Protein AF-A0A6B0SLI7-F1 (afdb_monomer)

Organism: NCBI:txid2692200

Foldseek 3Di:
DDDDDDDDDDDPDDDDDVLVVLCVVCVVVVHHSVVSVVVVVVCVVCVVVVHHDPDQDPVNVVVVVVVVVVVVVVVVVVVVVVVVVVVVVVVVVVVVVVVVVVVVVVVVVVVVCVVAPPPRDDVVVVVVVVVVVVVVVVVVVVVVVVVVVVVVVVVVVVVVVVVVVVVVVVVVVVVVVVVVVVVVVVVVVVVVVVVVVVVVVLVVFVVQLVQQLVQCVVVVHQWDADPVPRDIDGSNPDPGQADPPPRHGHRHDDDPPPDD

pLDDT: mean 86.38, std 15.36, range [32.75, 98.75]

Mean predicted aligned error: 17.83 Å

Radius of gyration: 88.74 Å; Cα contacts (8 Å, |Δi|>4): 89; chains: 1; bounding box: 132×105×223 Å

Structure (mmCIF, N/CA/C/O backbone):
data_AF-A0A6B0SLI7-F1
#
_entry.id   AF-A0A6B0SLI7-F1
#
loop_
_atom_site.group_PDB
_atom_site.id
_atom_site.type_symbol
_atom_site.label_atom_id
_atom_site.label_alt_id
_atom_site.label_comp_id
_atom_site.label_asym_id
_atom_site.label_entity_id
_atom_site.label_seq_id
_atom_site.pdbx_PDB_ins_code
_atom_site.Cartn_x
_atom_site.Cartn_y
_atom_site.Cartn_z
_atom_site.occupancy
_atom_site.B_iso_or_equiv
_atom_site.auth_seq_id
_atom_site.auth_comp_id
_atom_site.auth_asym_id
_atom_site.auth_atom_id
_atom_site.pdbx_PDB_model_num
ATOM 1 N N . MET A 1 1 ? 69.694 90.103 -109.654 1.00 33.03 1 MET A N 1
ATOM 2 C CA . MET A 1 1 ? 69.816 90.582 -111.048 1.00 33.03 1 MET A CA 1
ATOM 3 C C . MET A 1 1 ? 69.930 89.329 -111.890 1.00 33.03 1 MET A C 1
ATOM 5 O O . MET A 1 1 ? 70.923 88.642 -111.736 1.00 33.03 1 MET A O 1
ATOM 9 N N . VAL A 1 2 ? 68.951 88.861 -112.646 1.00 44.12 2 VAL A N 1
ATOM 10 C CA . VAL A 1 2 ? 67.820 89.444 -113.387 1.00 44.12 2 VAL A CA 1
ATOM 11 C C . VAL A 1 2 ? 66.759 88.326 -113.347 1.00 44.12 2 VAL A C 1
ATOM 13 O O . VAL A 1 2 ? 67.122 87.178 -113.570 1.00 44.12 2 VAL A O 1
ATOM 16 N N . ASP A 1 3 ? 65.585 88.491 -112.745 1.00 38.16 3 ASP A N 1
ATOM 17 C CA . ASP A 1 3 ? 64.456 89.357 -113.118 1.00 38.16 3 ASP A CA 1
ATOM 18 C C . ASP A 1 3 ? 63.776 88.924 -114.430 1.00 38.16 3 ASP A C 1
ATOM 20 O O . ASP A 1 3 ? 64.433 88.740 -115.451 1.00 38.16 3 ASP A O 1
ATOM 24 N N . GLY A 1 4 ? 62.453 88.772 -114.373 1.00 32.75 4 GLY A N 1
ATOM 25 C CA . GLY A 1 4 ? 61.595 88.318 -115.471 1.00 32.75 4 GLY A CA 1
ATOM 26 C C . GLY A 1 4 ? 61.386 86.794 -115.504 1.00 32.75 4 GLY A C 1
ATOM 27 O O . GLY A 1 4 ? 62.340 86.031 -115.492 1.00 32.75 4 GLY A O 1
ATOM 28 N N . THR A 1 5 ? 60.171 86.251 -115.557 1.00 38.56 5 THR A N 1
ATOM 29 C CA . THR A 1 5 ? 58.918 86.839 -116.033 1.00 38.56 5 THR A CA 1
ATOM 30 C C . THR A 1 5 ? 57.752 85.933 -115.615 1.00 38.56 5 THR A C 1
ATOM 32 O O . THR A 1 5 ? 57.797 84.741 -115.889 1.00 38.56 5 THR A O 1
ATOM 35 N N . SER A 1 6 ? 56.746 86.554 -114.982 1.00 33.25 6 SER A N 1
ATOM 36 C CA . SER A 1 6 ? 55.286 86.404 -115.187 1.00 33.25 6 SER A CA 1
ATOM 37 C C . SER A 1 6 ? 54.686 84.984 -115.128 1.00 33.25 6 SER A C 1
ATOM 39 O O . SER A 1 6 ? 54.970 84.155 -115.980 1.00 33.25 6 SER A O 1
ATOM 41 N N . ASP A 1 7 ? 53.888 84.621 -114.120 1.00 39.12 7 ASP A N 1
ATOM 42 C CA . ASP A 1 7 ? 52.503 85.083 -113.880 1.00 39.12 7 ASP A CA 1
ATOM 43 C C . ASP A 1 7 ? 51.532 84.575 -114.964 1.00 39.12 7 ASP A C 1
ATOM 45 O O . ASP A 1 7 ? 51.559 85.090 -116.085 1.00 39.12 7 ASP A O 1
ATOM 49 N N . ALA A 1 8 ? 50.768 83.521 -114.619 1.00 37.72 8 ALA A N 1
ATOM 50 C CA . ALA A 1 8 ? 49.454 83.123 -115.156 1.00 37.72 8 ALA A CA 1
ATOM 51 C C . ALA A 1 8 ? 49.125 81.649 -114.815 1.00 37.72 8 ALA A C 1
ATOM 53 O O . ALA A 1 8 ? 49.321 80.797 -115.671 1.00 37.72 8 ALA A O 1
ATOM 54 N N . VAL A 1 9 ? 48.599 81.347 -113.615 1.00 41.38 9 VAL A N 1
ATOM 55 C CA . VAL A 1 9 ? 47.525 80.336 -113.429 1.00 41.38 9 VAL A CA 1
ATOM 56 C C . VAL A 1 9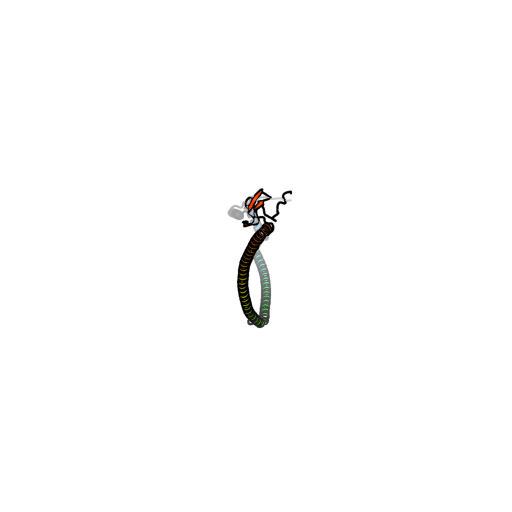 ? 46.741 80.653 -112.136 1.00 41.38 9 VAL A C 1
ATOM 58 O O . VAL A 1 9 ? 46.795 79.917 -111.154 1.00 41.38 9 VAL A O 1
ATOM 61 N N . GLU A 1 10 ? 46.019 81.775 -112.097 1.00 47.47 10 GLU A N 1
ATOM 62 C CA . GLU A 1 10 ? 44.846 81.865 -111.211 1.00 47.47 10 GLU A CA 1
ATOM 63 C C . GLU A 1 10 ? 43.753 80.936 -111.771 1.00 47.47 10 GLU A C 1
ATOM 65 O O . GLU A 1 10 ? 43.513 80.925 -112.977 1.00 47.47 10 GLU A O 1
ATOM 70 N N . ASN A 1 11 ? 43.101 80.162 -110.897 1.00 44.75 11 ASN A N 1
ATOM 71 C CA . ASN A 1 11 ? 41.950 79.297 -111.187 1.00 44.75 11 ASN A CA 1
ATOM 72 C C . ASN A 1 11 ? 42.139 78.283 -112.330 1.00 44.75 11 ASN A C 1
ATOM 74 O O . ASN A 1 11 ? 41.550 78.407 -113.403 1.00 44.75 11 ASN A O 1
ATOM 78 N N . THR A 1 12 ? 42.847 77.180 -112.056 1.00 54.75 12 THR A N 1
ATOM 79 C CA . THR A 1 12 ? 42.533 75.930 -112.773 1.00 54.75 12 THR A CA 1
ATOM 80 C C . THR A 1 12 ? 41.269 75.352 -112.148 1.00 54.75 12 THR A C 1
ATOM 82 O O . THR A 1 12 ? 41.331 74.474 -111.292 1.00 54.75 12 THR A O 1
ATOM 85 N N . THR A 1 13 ? 40.109 75.894 -112.513 1.00 57.78 13 THR A N 1
ATOM 86 C CA . THR A 1 13 ? 38.842 75.254 -112.170 1.00 57.78 13 THR A CA 1
ATOM 87 C C . THR A 1 13 ? 38.814 73.923 -112.907 1.00 57.78 13 THR A C 1
ATOM 89 O O . THR A 1 13 ? 38.837 73.879 -114.138 1.00 57.78 13 THR A O 1
ATOM 92 N N . LEU A 1 14 ? 38.839 72.825 -112.153 1.00 64.12 14 LEU A N 1
ATOM 93 C CA . LEU A 1 14 ? 38.533 71.518 -112.709 1.00 64.12 14 LEU A CA 1
ATOM 94 C C . LEU A 1 14 ? 37.075 71.576 -113.157 1.00 64.12 14 LEU A C 1
ATOM 96 O O . LEU A 1 14 ? 36.170 71.700 -112.340 1.00 64.12 14 LEU A O 1
ATOM 100 N N . GLU A 1 15 ? 36.859 71.541 -114.466 1.00 70.19 15 GLU A N 1
ATOM 101 C CA . GLU A 1 15 ? 35.531 71.499 -115.063 1.00 70.19 15 GLU A CA 1
ATOM 102 C C . GLU A 1 15 ? 35.347 70.187 -115.826 1.00 70.19 15 GLU A C 1
ATOM 104 O O . GLU A 1 15 ? 36.288 69.613 -116.381 1.00 70.19 15 GLU A O 1
ATOM 109 N N . GLY A 1 16 ? 34.107 69.700 -115.854 1.00 74.12 16 GLY A N 1
ATOM 110 C CA . GLY A 1 16 ? 33.742 68.465 -116.539 1.00 74.12 16 GLY A CA 1
ATOM 111 C C . GLY A 1 16 ? 33.673 67.236 -115.621 1.00 74.12 16 GLY A C 1
ATOM 112 O O . GLY A 1 16 ? 33.568 67.368 -114.401 1.00 74.12 16 GLY A O 1
ATOM 113 N N . PRO A 1 17 ? 33.690 66.019 -116.196 1.00 75.44 17 PRO A N 1
ATOM 114 C CA . PRO A 1 17 ? 33.347 64.784 -115.481 1.00 75.44 17 PRO A CA 1
ATOM 115 C C . PRO A 1 17 ? 34.197 64.509 -114.233 1.00 75.44 17 PRO A C 1
ATOM 117 O O . PRO A 1 17 ? 33.694 63.951 -113.264 1.00 75.44 17 PRO A O 1
ATOM 120 N N . ALA A 1 18 ? 35.465 64.929 -114.235 1.00 76.00 18 ALA A N 1
ATOM 121 C CA . ALA A 1 18 ? 36.367 64.746 -113.099 1.00 76.00 18 ALA A CA 1
ATOM 122 C C . ALA A 1 18 ? 35.963 65.590 -111.876 1.00 76.00 18 ALA A C 1
ATOM 124 O O . ALA A 1 18 ? 36.065 65.118 -110.748 1.00 76.00 18 ALA A O 1
ATOM 125 N N . ALA A 1 19 ? 35.461 66.809 -112.092 1.00 81.19 19 ALA A N 1
ATOM 126 C CA . ALA A 1 19 ? 35.002 67.687 -111.018 1.00 81.19 19 ALA A CA 1
ATOM 127 C C . ALA A 1 19 ? 33.690 67.196 -110.398 1.00 81.19 19 ALA A C 1
ATOM 129 O O . ALA A 1 19 ? 33.525 67.236 -109.183 1.00 81.19 19 ALA A O 1
ATOM 130 N N . ALA A 1 20 ? 32.787 66.671 -111.234 1.00 80.06 20 ALA A N 1
ATOM 131 C CA . ALA A 1 20 ? 31.555 66.038 -110.771 1.00 80.06 20 ALA A CA 1
ATOM 132 C C . ALA A 1 20 ? 31.848 64.796 -109.913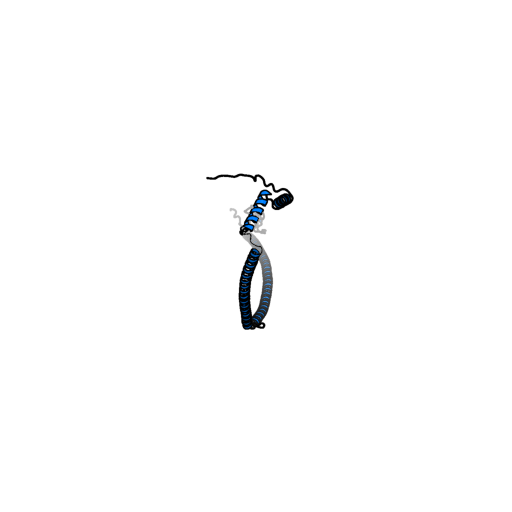 1.00 80.06 20 ALA A C 1
ATOM 134 O O . ALA A 1 20 ? 31.275 64.655 -108.838 1.00 80.06 20 ALA A O 1
ATOM 135 N N . TRP A 1 21 ? 32.790 63.949 -110.346 1.00 85.81 21 TRP A N 1
ATOM 136 C CA . TRP A 1 21 ? 33.216 62.779 -109.574 1.00 85.81 21 TRP A CA 1
ATOM 137 C C . TRP A 1 21 ? 33.869 63.161 -108.238 1.00 85.81 21 TRP A C 1
ATOM 139 O O . TRP A 1 21 ? 33.568 62.554 -107.216 1.00 85.81 21 TRP A O 1
ATOM 149 N N . LEU A 1 22 ? 34.731 64.186 -108.220 1.00 85.12 22 LEU A N 1
ATOM 150 C CA . LEU A 1 22 ? 35.339 64.674 -106.978 1.00 85.12 22 LEU A CA 1
ATOM 151 C C . LEU A 1 22 ? 34.298 65.222 -106.004 1.00 85.12 22 LEU A C 1
ATOM 153 O O . LEU A 1 22 ? 34.383 64.915 -104.823 1.00 85.12 22 LEU A O 1
ATOM 157 N N . ALA A 1 23 ? 33.319 65.994 -106.480 1.00 83.38 23 ALA A N 1
ATOM 158 C CA . ALA A 1 23 ? 32.255 66.523 -105.630 1.00 83.38 23 ALA A CA 1
ATOM 159 C C . ALA A 1 23 ? 31.387 65.403 -105.034 1.00 83.38 23 ALA A C 1
ATOM 161 O O . ALA A 1 23 ? 31.130 65.408 -103.836 1.00 83.38 23 ALA A O 1
ATOM 162 N N . GLU A 1 24 ? 30.999 64.414 -105.844 1.00 84.00 24 GLU A N 1
ATOM 163 C CA . GLU A 1 24 ? 30.228 63.249 -105.387 1.00 84.00 24 GLU A CA 1
ATOM 164 C C . GLU A 1 24 ? 31.002 62.431 -104.346 1.00 84.00 24 GLU A C 1
ATOM 166 O O . GLU A 1 24 ? 30.474 62.077 -103.293 1.00 84.00 24 GLU A O 1
ATOM 171 N N . ARG A 1 25 ? 32.288 62.176 -104.605 1.00 85.75 25 ARG A N 1
ATOM 172 C CA . ARG A 1 25 ? 33.134 61.405 -103.693 1.00 85.75 25 ARG A CA 1
ATOM 173 C C . ARG A 1 25 ? 33.465 62.164 -102.407 1.00 85.75 25 ARG A C 1
ATOM 175 O O . ARG A 1 25 ? 33.685 61.536 -101.374 1.00 85.75 25 ARG A O 1
ATOM 182 N N . ALA A 1 26 ? 33.515 63.492 -102.472 1.00 86.25 26 ALA A N 1
ATOM 183 C CA . ALA A 1 26 ? 33.728 64.359 -101.320 1.00 86.25 26 ALA A CA 1
ATOM 184 C C . ALA A 1 26 ? 32.496 64.369 -100.401 1.00 86.25 26 ALA A C 1
ATOM 186 O O . ALA A 1 26 ? 32.658 64.185 -99.197 1.00 86.25 26 ALA A O 1
ATOM 187 N N . ASP A 1 27 ? 31.287 64.437 -100.972 1.00 86.25 27 ASP A N 1
ATOM 188 C CA . ASP A 1 27 ? 30.024 64.290 -100.232 1.00 86.25 27 ASP A CA 1
ATOM 189 C C . ASP A 1 27 ? 29.917 62.917 -99.539 1.00 86.25 27 ASP A C 1
ATOM 191 O O . ASP A 1 27 ? 29.535 62.846 -98.373 1.00 86.25 27 ASP A O 1
ATOM 195 N N . GLU A 1 28 ? 30.295 61.814 -100.204 1.00 86.38 28 GLU A N 1
ATOM 196 C CA . GLU A 1 28 ? 30.280 60.470 -99.588 1.00 86.38 28 GLU A CA 1
ATOM 197 C C . GLU A 1 28 ? 31.208 60.341 -98.373 1.00 86.38 28 GLU A C 1
ATOM 199 O O . GLU A 1 28 ? 30.923 59.582 -97.444 1.00 86.38 28 GLU A O 1
ATOM 204 N N . LEU A 1 29 ? 32.347 61.030 -98.410 1.00 83.56 29 LEU A N 1
ATOM 205 C CA . LEU A 1 29 ? 33.370 60.983 -97.367 1.00 83.56 29 LEU A CA 1
ATOM 206 C C . LEU A 1 29 ? 33.217 62.116 -96.337 1.00 83.56 29 LEU A C 1
ATOM 208 O O . LEU A 1 29 ? 34.036 62.193 -95.423 1.00 83.56 29 LEU A O 1
ATOM 212 N N . ASP A 1 30 ? 32.185 62.956 -96.475 1.00 83.44 30 ASP A N 1
ATOM 213 C CA . ASP A 1 30 ? 31.885 64.130 -95.640 1.00 83.44 30 ASP A CA 1
ATOM 214 C C . ASP A 1 30 ? 33.063 65.121 -95.528 1.00 83.44 30 ASP A C 1
ATOM 216 O O . ASP A 1 30 ? 33.399 65.634 -94.460 1.00 83.44 30 ASP A O 1
ATOM 220 N N . VAL A 1 31 ? 33.735 65.376 -96.654 1.00 84.12 31 VAL A N 1
ATOM 221 C CA . VAL A 1 31 ? 34.853 66.329 -96.778 1.00 84.12 31 VAL A CA 1
ATOM 222 C C . VAL A 1 31 ? 34.594 67.292 -97.937 1.00 84.12 31 VAL A C 1
ATOM 224 O O . VAL A 1 31 ? 33.805 66.998 -98.827 1.00 84.12 31 VAL A O 1
ATOM 227 N N . SER A 1 32 ? 35.232 68.468 -97.964 1.00 84.75 32 SER A N 1
ATOM 228 C CA . SER A 1 32 ? 35.027 69.412 -99.080 1.00 84.75 32 SER A CA 1
ATOM 229 C C . SER A 1 32 ? 35.713 68.941 -100.371 1.00 84.75 32 SER A C 1
ATOM 231 O O . SER A 1 32 ? 36.734 68.255 -100.322 1.00 84.75 32 SER A O 1
ATOM 233 N N . ALA A 1 33 ? 35.183 69.325 -101.540 1.00 80.88 33 ALA A N 1
ATOM 234 C CA . ALA A 1 33 ? 35.748 68.924 -102.834 1.00 80.88 33 ALA A CA 1
ATOM 235 C C . ALA A 1 33 ? 37.208 69.385 -103.019 1.00 80.88 33 ALA A C 1
ATOM 237 O O . ALA A 1 33 ? 38.018 68.624 -103.546 1.00 80.88 33 ALA A O 1
ATOM 238 N N . ASP A 1 34 ? 37.558 70.580 -102.529 1.00 78.75 34 ASP A N 1
ATOM 239 C CA . ASP A 1 34 ? 38.938 71.081 -102.531 1.00 78.75 34 ASP A CA 1
ATOM 240 C C . ASP A 1 34 ? 39.839 70.286 -101.568 1.00 78.75 34 ASP A C 1
ATOM 242 O O . ASP A 1 34 ? 40.968 69.958 -101.917 1.00 78.75 34 ASP A O 1
ATOM 246 N N . GLU A 1 35 ? 39.341 69.888 -100.390 1.00 80.50 35 GLU A N 1
ATOM 247 C CA . GLU A 1 35 ? 40.102 69.074 -99.426 1.00 80.50 35 GLU A CA 1
ATOM 248 C C . GLU A 1 35 ? 40.327 67.643 -99.932 1.00 80.50 35 GLU A C 1
ATOM 250 O O . GLU A 1 35 ? 41.405 67.063 -99.756 1.00 80.50 35 GLU A O 1
ATOM 255 N N . LEU A 1 36 ? 39.325 67.059 -100.594 1.00 83.31 36 LEU A N 1
ATOM 256 C CA . LEU A 1 36 ? 39.489 65.773 -101.257 1.00 83.31 36 LEU A CA 1
ATOM 257 C C . LEU A 1 36 ? 40.478 65.894 -102.419 1.00 83.31 36 LEU A C 1
ATOM 259 O O . LEU A 1 36 ? 41.338 65.026 -102.564 1.00 83.31 36 LEU A O 1
ATOM 263 N N . LEU A 1 37 ? 40.409 66.974 -103.205 1.00 81.12 37 LEU A N 1
ATOM 264 C CA . LEU A 1 37 ? 41.372 67.244 -104.268 1.00 81.12 37 LEU A CA 1
ATOM 265 C C . LEU A 1 37 ? 42.792 67.370 -103.706 1.00 81.12 37 LEU A C 1
ATOM 267 O O . LEU A 1 37 ? 43.706 66.755 -104.247 1.00 81.12 37 LEU A O 1
ATOM 271 N N . GLU A 1 38 ? 42.990 68.097 -102.608 1.00 82.25 38 GLU A N 1
ATOM 272 C CA . GLU A 1 38 ? 44.287 68.200 -101.938 1.00 82.25 38 GLU A CA 1
ATOM 273 C C . GLU A 1 38 ? 44.780 66.843 -101.434 1.00 82.25 38 GLU A C 1
ATOM 275 O O . GLU A 1 38 ? 45.942 66.520 -101.665 1.00 82.25 38 GLU A O 1
ATOM 280 N N . ARG A 1 39 ? 43.925 66.004 -100.825 1.00 80.31 39 ARG A N 1
ATOM 281 C CA . ARG A 1 39 ? 44.303 64.629 -100.439 1.00 80.31 39 ARG A CA 1
ATOM 282 C C . ARG A 1 39 ? 44.675 63.779 -101.643 1.00 80.31 39 ARG A C 1
ATOM 284 O O . ARG A 1 39 ? 45.640 63.028 -101.564 1.00 80.31 39 ARG A O 1
ATOM 291 N N . VAL A 1 40 ? 43.941 63.889 -102.748 1.00 82.75 40 VAL A N 1
ATOM 292 C CA . VAL A 1 40 ? 44.205 63.130 -103.977 1.00 82.75 40 VAL A CA 1
ATOM 293 C C . VAL A 1 40 ? 45.491 63.611 -104.645 1.00 82.75 40 VAL A C 1
ATOM 295 O O . VAL A 1 40 ? 46.294 62.785 -105.063 1.00 82.75 40 VAL A O 1
ATOM 298 N N . VAL A 1 41 ? 45.740 64.920 -104.706 1.00 78.88 41 VAL A N 1
ATOM 299 C CA . VAL A 1 41 ? 46.983 65.493 -105.243 1.00 78.88 41 VAL A CA 1
ATOM 300 C C . VAL A 1 41 ? 48.162 65.193 -104.321 1.00 78.88 41 VAL A C 1
ATOM 302 O O . VAL A 1 41 ? 49.244 64.885 -104.812 1.00 78.88 41 VAL A O 1
ATOM 305 N N . ALA A 1 42 ? 47.970 65.225 -103.002 1.00 76.38 42 ALA A N 1
ATOM 306 C CA . ALA A 1 42 ? 48.973 64.810 -102.030 1.00 76.38 42 ALA A CA 1
ATOM 307 C C . ALA A 1 42 ? 49.271 63.315 -102.157 1.00 76.38 42 ALA A C 1
ATOM 309 O O . ALA A 1 42 ? 50.437 62.951 -102.177 1.00 76.38 42 ALA A O 1
ATOM 310 N N . ALA A 1 43 ? 48.255 62.465 -102.328 1.00 76.12 43 ALA A N 1
ATOM 311 C CA . ALA A 1 43 ? 48.418 61.037 -102.583 1.00 76.12 43 ALA A CA 1
ATOM 312 C C . ALA A 1 43 ? 49.090 60.768 -103.939 1.00 76.12 43 ALA A C 1
ATOM 314 O O . ALA A 1 43 ? 49.938 59.888 -104.031 1.00 76.12 43 ALA A O 1
ATOM 315 N N . TYR A 1 44 ? 48.770 61.547 -104.976 1.00 72.50 44 TYR A N 1
ATOM 316 C CA . TYR A 1 44 ? 49.404 61.451 -106.291 1.00 72.50 44 TYR A CA 1
ATOM 317 C C . TYR A 1 44 ? 50.872 61.894 -106.238 1.00 72.50 44 TYR A C 1
ATOM 319 O O . TYR A 1 44 ? 51.732 61.174 -106.727 1.00 72.50 44 TYR A O 1
ATOM 327 N N . ARG A 1 45 ? 51.193 63.020 -105.583 1.00 69.81 45 ARG A N 1
ATOM 328 C CA . ARG A 1 45 ? 52.586 63.459 -105.365 1.00 69.81 45 ARG A CA 1
ATOM 329 C C . ARG A 1 45 ? 53.356 62.493 -104.471 1.00 69.81 45 ARG A C 1
ATOM 331 O O . ARG A 1 45 ? 54.490 62.168 -104.784 1.00 69.81 45 ARG A O 1
ATOM 338 N N . ALA A 1 46 ? 52.731 61.981 -103.417 1.00 63.97 46 ALA A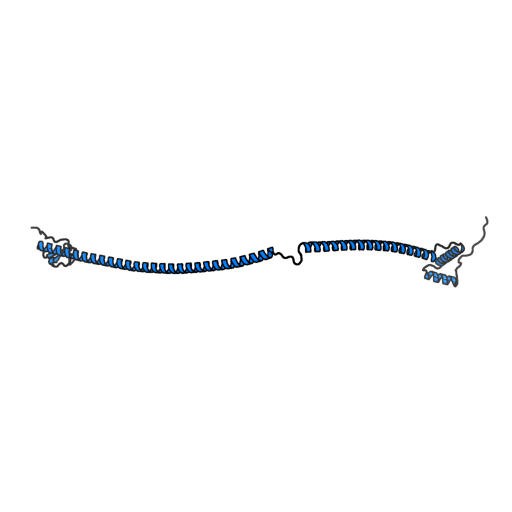 N 1
ATOM 339 C CA . ALA A 1 46 ? 53.276 60.921 -102.577 1.00 63.97 46 ALA A CA 1
ATOM 340 C C . ALA A 1 46 ? 53.568 59.644 -103.386 1.00 63.97 46 ALA A C 1
ATOM 342 O O . ALA A 1 46 ? 54.596 59.005 -103.182 1.00 63.97 46 ALA A O 1
ATOM 343 N N . ALA A 1 47 ? 52.708 59.295 -104.345 1.00 64.31 47 ALA A N 1
ATOM 344 C CA . ALA A 1 47 ? 52.925 58.172 -105.252 1.00 64.31 47 ALA A CA 1
ATOM 345 C C . ALA A 1 47 ? 54.012 58.450 -106.314 1.00 64.31 47 ALA A C 1
ATOM 347 O O . ALA A 1 47 ? 54.738 57.529 -106.682 1.00 64.31 47 ALA A O 1
ATOM 348 N N . GLU A 1 48 ? 54.157 59.692 -106.789 1.00 66.56 48 GLU A N 1
ATOM 349 C CA . GLU A 1 48 ? 55.129 60.088 -107.825 1.00 66.56 48 GLU A CA 1
ATOM 350 C C . GLU A 1 48 ? 56.543 60.341 -107.251 1.00 66.56 48 GLU A C 1
ATOM 352 O O . GLU A 1 48 ? 57.538 60.005 -107.891 1.00 66.56 48 GLU A O 1
ATOM 357 N N . GLU A 1 49 ? 56.647 60.847 -106.016 1.00 56.81 49 GLU A N 1
ATOM 358 C CA . GLU A 1 49 ? 57.904 61.037 -105.268 1.00 56.81 49 GLU A CA 1
ATOM 359 C C . GLU A 1 49 ? 58.304 59.809 -104.419 1.00 56.81 49 GLU A C 1
ATOM 361 O O . GLU A 1 49 ? 59.339 59.824 -103.752 1.00 56.81 49 GLU A O 1
ATOM 366 N N . GLY A 1 50 ? 57.537 58.711 -104.478 1.00 54.34 50 GLY A N 1
ATOM 367 C CA . GLY A 1 50 ? 57.885 57.435 -103.837 1.00 54.34 50 GLY A CA 1
ATOM 368 C C . GLY A 1 50 ? 57.744 57.412 -102.310 1.00 54.34 50 GLY A C 1
ATOM 369 O O . GLY A 1 50 ? 58.411 56.621 -101.647 1.00 54.34 50 GLY A O 1
ATOM 370 N N . GLY A 1 51 ? 56.884 58.257 -101.745 1.00 53.41 51 GLY A N 1
ATOM 371 C CA . GLY A 1 51 ? 56.582 58.311 -100.317 1.00 53.41 51 GLY A CA 1
ATOM 372 C C . GLY A 1 51 ? 55.085 58.213 -100.057 1.00 53.41 51 GLY A C 1
ATOM 373 O O . GLY A 1 51 ? 54.468 59.209 -99.696 1.00 53.41 51 GLY A O 1
ATOM 374 N N . VAL A 1 52 ? 54.495 57.027 -100.236 1.00 51.88 52 VAL A N 1
ATOM 375 C CA . VAL A 1 52 ? 53.126 56.747 -99.771 1.00 51.88 52 VAL A CA 1
ATOM 376 C C . VAL A 1 52 ? 53.080 56.970 -98.245 1.00 51.88 52 VAL A C 1
ATOM 378 O O . VAL A 1 52 ? 53.989 56.499 -97.556 1.00 51.88 52 VAL A O 1
ATOM 381 N N . PRO A 1 53 ? 52.081 57.695 -97.698 1.00 48.47 53 PRO A N 1
ATOM 382 C CA . PRO A 1 53 ? 51.900 57.817 -96.253 1.00 48.47 53 PRO A CA 1
ATOM 383 C C . PRO A 1 53 ? 51.704 56.429 -95.637 1.00 48.47 53 PRO A C 1
ATOM 385 O O . PRO A 1 53 ? 51.154 55.557 -96.302 1.00 48.47 53 PRO A O 1
ATOM 388 N N . ASP A 1 54 ? 52.122 56.256 -94.383 1.00 51.16 54 ASP A N 1
ATOM 389 C CA . ASP A 1 54 ? 52.019 55.041 -93.556 1.00 51.16 54 ASP A CA 1
ATOM 390 C C . ASP A 1 54 ? 50.551 54.595 -93.365 1.00 51.16 54 ASP A C 1
ATOM 392 O O . ASP A 1 54 ? 49.925 54.789 -92.324 1.00 51.16 54 ASP A O 1
ATOM 396 N N . VAL A 1 55 ? 49.949 54.090 -94.437 1.00 54.28 55 VAL A N 1
ATOM 397 C CA . VAL A 1 55 ? 48.672 53.393 -94.453 1.00 54.28 55 VAL A CA 1
ATOM 398 C C . VAL A 1 55 ? 49.044 51.933 -94.310 1.00 54.28 55 VAL A C 1
ATOM 400 O O . VAL A 1 55 ? 49.538 51.339 -95.267 1.00 54.28 55 VAL A O 1
ATOM 403 N N . VAL A 1 56 ? 48.836 51.397 -93.105 1.00 58.88 56 VAL A N 1
ATOM 404 C CA . VAL A 1 56 ? 49.006 49.971 -92.807 1.00 58.88 56 VAL A CA 1
ATOM 405 C C . VAL A 1 56 ? 48.355 49.187 -93.936 1.00 58.88 56 VAL A C 1
ATOM 407 O O . VAL A 1 56 ? 47.151 49.311 -94.183 1.00 58.88 56 VAL A O 1
ATOM 410 N N . THR A 1 57 ? 49.168 48.443 -94.671 1.00 65.00 57 THR A N 1
ATOM 411 C CA . THR A 1 57 ? 48.668 47.605 -95.751 1.00 65.00 57 THR A CA 1
ATOM 412 C C . THR A 1 57 ? 47.791 46.505 -95.154 1.00 65.00 57 THR A C 1
ATOM 414 O O . THR A 1 57 ? 47.998 46.080 -94.019 1.00 65.00 57 THR A O 1
ATOM 417 N N . GLU A 1 58 ? 46.795 46.026 -95.902 1.00 65.56 58 GLU A N 1
ATOM 418 C CA . GLU A 1 58 ? 45.945 44.902 -95.469 1.00 65.56 58 GLU A CA 1
ATOM 419 C C . GLU A 1 58 ? 46.798 43.700 -95.022 1.00 65.56 58 GLU A C 1
ATOM 421 O O . GLU A 1 58 ? 46.532 43.111 -93.981 1.00 65.56 58 GLU A O 1
ATOM 426 N N . ALA A 1 59 ? 47.919 43.465 -95.712 1.00 71.69 59 ALA A N 1
ATOM 427 C CA . ALA A 1 59 ? 48.914 42.457 -95.357 1.00 71.69 59 ALA A CA 1
ATOM 428 C C . ALA A 1 59 ? 49.595 42.693 -93.989 1.00 71.69 59 ALA A C 1
ATOM 430 O O . ALA A 1 59 ? 49.795 41.747 -93.235 1.00 71.69 59 ALA A O 1
ATOM 431 N N . GLU A 1 60 ? 49.938 43.936 -93.632 1.00 72.38 60 GLU A N 1
ATOM 432 C CA . GLU A 1 60 ? 50.523 44.258 -92.316 1.00 72.38 60 GLU A CA 1
ATOM 433 C C . GLU A 1 60 ? 49.491 44.169 -91.182 1.00 72.38 60 GLU A C 1
ATOM 435 O O . GLU A 1 60 ? 49.838 43.873 -90.036 1.00 72.38 60 GLU A O 1
ATOM 440 N N . PHE A 1 61 ? 48.214 44.432 -91.471 1.00 75.62 61 PHE A N 1
ATOM 441 C CA . PHE A 1 61 ? 47.134 44.239 -90.504 1.00 75.62 61 PHE A CA 1
ATOM 442 C C . PHE A 1 61 ? 46.838 42.750 -90.280 1.00 75.62 61 PHE A C 1
ATOM 444 O O . PHE A 1 61 ? 46.698 42.341 -89.128 1.00 75.62 61 PHE A O 1
ATOM 451 N N . GLU A 1 62 ? 46.815 41.943 -91.344 1.00 79.25 62 GLU A N 1
ATOM 452 C CA . GLU A 1 62 ? 46.715 40.480 -91.270 1.00 79.25 62 GLU A CA 1
ATOM 453 C C . GLU A 1 62 ? 47.878 39.879 -90.471 1.00 79.25 62 GLU A C 1
ATOM 455 O O . GLU A 1 62 ? 47.634 39.133 -89.530 1.00 79.25 62 GLU A O 1
ATOM 460 N N . GLU A 1 63 ? 49.126 40.295 -90.720 1.00 81.81 63 GLU A N 1
ATOM 461 C CA . GLU A 1 63 ? 50.287 39.832 -89.942 1.00 81.81 63 GLU A CA 1
ATOM 462 C C . GLU A 1 63 ? 50.155 40.166 -88.444 1.00 81.81 63 GLU A C 1
ATOM 464 O O . GLU A 1 63 ? 50.503 39.367 -87.570 1.00 81.81 63 GLU A O 1
ATOM 469 N N . ARG A 1 64 ? 49.619 41.350 -88.115 1.00 82.31 64 ARG A N 1
ATOM 470 C CA . ARG A 1 64 ? 49.352 41.733 -86.722 1.00 82.31 64 ARG A CA 1
ATOM 471 C C . ARG A 1 64 ? 48.218 40.923 -86.103 1.00 82.31 64 ARG A C 1
ATOM 473 O O . ARG A 1 64 ? 48.313 40.614 -84.917 1.00 82.31 64 ARG A O 1
ATOM 480 N N . LEU A 1 65 ? 47.166 40.610 -86.859 1.00 85.19 65 LEU A N 1
ATOM 481 C CA . LEU A 1 65 ? 46.073 39.757 -86.396 1.00 85.19 65 LEU A CA 1
ATOM 482 C C . LEU A 1 65 ? 46.545 38.322 -86.174 1.00 85.19 65 LEU A C 1
ATOM 484 O O . LEU A 1 65 ? 46.292 37.799 -85.097 1.00 85.19 65 LEU A O 1
ATOM 488 N N . ASP A 1 66 ? 47.298 37.742 -87.107 1.00 87.00 66 ASP A N 1
ATOM 489 C CA . ASP A 1 66 ? 47.891 36.407 -86.974 1.00 87.00 66 ASP A CA 1
ATOM 490 C C . ASP A 1 66 ? 48.813 36.335 -85.754 1.00 87.00 66 ASP A C 1
ATOM 492 O O . ASP A 1 66 ? 48.805 35.361 -85.001 1.00 87.00 66 ASP A O 1
ATOM 496 N N . LYS A 1 67 ? 49.591 37.397 -85.510 1.00 87.25 67 LYS A N 1
ATOM 497 C CA . LYS A 1 67 ? 50.436 37.496 -84.320 1.00 87.25 67 LYS A CA 1
ATOM 498 C C . LYS A 1 67 ? 49.614 37.550 -83.032 1.00 87.25 67 LYS A C 1
ATOM 500 O O . LYS A 1 67 ? 49.938 36.832 -82.091 1.00 87.25 67 LYS A O 1
ATOM 505 N N . VAL A 1 68 ? 48.576 38.385 -82.976 1.00 87.88 68 VAL A N 1
ATOM 506 C CA . VAL A 1 68 ? 47.691 38.480 -81.801 1.00 87.88 68 VAL A CA 1
ATOM 507 C C . VAL A 1 68 ? 46.935 37.170 -81.589 1.00 87.88 68 VAL A C 1
ATOM 509 O O . VAL A 1 68 ? 46.806 36.720 -80.457 1.00 87.88 68 VAL A O 1
ATOM 512 N N . GLU A 1 69 ? 46.471 36.525 -82.655 1.00 88.56 69 GLU A N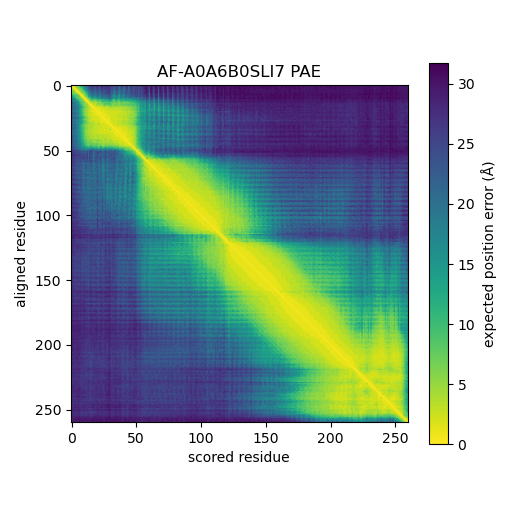 1
ATOM 513 C CA . GLU A 1 69 ? 45.825 35.218 -82.591 1.00 88.56 69 GLU A CA 1
ATOM 514 C C . GLU A 1 69 ? 46.788 34.158 -82.051 1.00 88.56 69 GLU A C 1
ATOM 516 O O . GLU A 1 69 ? 46.419 33.420 -81.141 1.00 88.56 69 GLU A O 1
ATOM 521 N N . ALA A 1 70 ? 48.030 34.118 -82.535 1.00 88.69 70 ALA A N 1
ATOM 522 C CA . ALA A 1 70 ? 49.048 33.204 -82.028 1.00 88.69 70 ALA A CA 1
ATOM 523 C C . ALA A 1 70 ? 49.392 33.471 -80.552 1.00 88.69 70 ALA A C 1
ATOM 525 O O . ALA A 1 70 ? 49.553 32.524 -79.784 1.00 88.69 70 ALA A O 1
ATOM 526 N N . GLU A 1 71 ? 49.474 34.740 -80.138 1.00 90.12 71 GLU A N 1
ATOM 527 C CA . GLU A 1 71 ? 49.687 35.128 -78.737 1.00 90.12 71 GLU A CA 1
ATOM 528 C C . GLU A 1 71 ? 48.514 34.684 -77.849 1.00 90.12 71 GLU A C 1
ATOM 530 O O . GLU A 1 71 ? 48.735 34.049 -76.820 1.00 90.12 71 GLU A O 1
ATOM 535 N N . VAL A 1 72 ? 47.271 34.923 -78.277 1.00 90.62 72 VAL A N 1
ATOM 536 C CA . VAL A 1 72 ? 46.060 34.504 -77.550 1.00 90.62 72 VAL A CA 1
ATOM 537 C C . VAL A 1 72 ? 45.935 32.982 -77.499 1.00 90.62 72 VAL A C 1
ATOM 539 O O . VAL A 1 72 ? 45.575 32.432 -76.462 1.00 90.62 72 VAL A O 1
ATOM 542 N N . GLN A 1 73 ? 46.235 32.277 -78.591 1.00 92.00 73 GLN A N 1
ATOM 543 C CA . GLN A 1 73 ? 46.231 30.814 -78.615 1.00 92.00 73 GLN A CA 1
ATOM 544 C C . GLN A 1 73 ? 47.295 30.239 -77.676 1.00 92.00 73 GLN A C 1
ATOM 546 O O . GLN A 1 73 ? 47.024 29.253 -76.993 1.00 92.00 73 GLN A O 1
ATOM 551 N N . ALA A 1 74 ? 48.478 30.854 -77.613 1.00 91.06 74 ALA A N 1
ATOM 552 C CA . ALA A 1 74 ? 49.530 30.446 -76.690 1.00 91.06 74 ALA A CA 1
ATOM 553 C C . ALA A 1 74 ? 49.125 30.684 -75.227 1.00 91.06 74 ALA A C 1
ATOM 555 O O . ALA A 1 74 ? 49.272 29.778 -74.413 1.00 91.06 74 ALA A O 1
ATOM 556 N N . GLU A 1 75 ? 48.564 31.853 -74.904 1.00 92.56 75 GLU A N 1
ATOM 557 C CA . GLU A 1 75 ? 48.084 32.175 -73.553 1.00 92.56 75 GLU A CA 1
ATOM 558 C C . GLU A 1 75 ? 46.926 31.259 -73.128 1.00 92.56 75 GLU A C 1
ATOM 560 O O . GLU A 1 75 ? 46.894 30.770 -72.002 1.00 92.56 75 GLU A O 1
ATOM 565 N N . LEU A 1 76 ? 46.001 30.954 -74.043 1.00 93.44 76 LEU A N 1
ATOM 566 C CA . LEU A 1 76 ? 44.904 30.026 -73.778 1.00 93.44 76 LEU A CA 1
ATOM 567 C C . LEU A 1 76 ? 45.403 28.591 -73.577 1.00 93.44 76 LEU A C 1
ATOM 569 O O . LEU A 1 76 ? 44.872 27.883 -72.723 1.00 93.44 76 LEU A O 1
ATOM 573 N N . ALA A 1 77 ? 46.394 28.151 -74.355 1.00 92.44 77 ALA A N 1
ATOM 574 C CA . ALA A 1 77 ? 46.994 26.831 -74.197 1.00 92.44 77 ALA A CA 1
ATOM 575 C C . ALA A 1 77 ? 47.715 26.700 -72.847 1.00 92.44 77 ALA A C 1
ATOM 577 O O . ALA A 1 77 ? 47.560 25.676 -72.187 1.00 92.44 77 ALA A O 1
ATOM 578 N N . ASP A 1 78 ? 48.437 27.740 -72.426 1.00 93.06 78 ASP A N 1
ATOM 579 C CA . ASP A 1 78 ? 49.108 27.809 -71.124 1.00 93.06 78 ASP A CA 1
ATOM 580 C C . ASP A 1 78 ? 48.087 27.779 -69.977 1.00 93.06 78 ASP A C 1
ATOM 582 O O . ASP A 1 78 ? 48.115 26.876 -69.145 1.00 93.06 78 ASP A O 1
ATOM 586 N N . ALA A 1 79 ? 47.080 28.660 -70.019 1.00 92.44 79 ALA A N 1
ATOM 587 C CA . ALA A 1 79 ? 46.017 28.705 -69.016 1.00 92.44 79 ALA A CA 1
ATOM 588 C C . ALA A 1 79 ? 45.223 27.390 -68.936 1.00 92.44 79 ALA A C 1
ATOM 590 O O . ALA A 1 79 ? 44.861 26.942 -67.850 1.00 92.44 79 ALA A O 1
ATOM 591 N N . THR A 1 80 ? 44.944 26.755 -70.079 1.00 94.88 80 THR A N 1
ATOM 592 C CA . THR A 1 80 ? 44.259 25.453 -70.107 1.00 94.88 80 THR A CA 1
ATOM 593 C C . THR A 1 80 ? 45.150 24.361 -69.522 1.00 94.88 80 THR A C 1
ATOM 595 O O . THR A 1 80 ? 44.659 23.558 -68.734 1.00 94.88 80 THR A O 1
ATOM 598 N N . GLY A 1 81 ? 46.447 24.353 -69.843 1.00 93.50 81 GLY A N 1
ATOM 599 C CA . GLY A 1 81 ? 47.410 23.409 -69.273 1.00 93.50 81 GLY A CA 1
ATOM 600 C C . GLY A 1 81 ? 47.561 23.553 -67.756 1.00 93.50 81 GLY A C 1
ATOM 601 O O . GLY A 1 81 ? 47.620 22.544 -67.046 1.00 93.50 81 GLY A O 1
ATOM 602 N N . ASP A 1 82 ? 47.547 24.785 -67.246 1.00 94.19 82 ASP A N 1
ATOM 603 C CA . ASP A 1 82 ? 47.557 25.074 -65.810 1.00 94.19 82 ASP A CA 1
ATOM 604 C C . ASP A 1 82 ? 46.280 24.564 -65.131 1.00 94.19 82 ASP A C 1
ATOM 606 O O . ASP A 1 82 ? 46.360 23.817 -64.156 1.00 94.19 82 ASP A O 1
ATOM 610 N N . PHE A 1 83 ? 45.097 24.875 -65.676 1.00 95.00 83 PHE A N 1
ATOM 611 C CA . PHE A 1 83 ? 43.831 24.370 -65.133 1.00 95.00 83 PHE A CA 1
ATOM 612 C C . PHE A 1 83 ? 43.731 22.844 -65.180 1.00 95.00 83 PHE A C 1
ATOM 614 O O . PHE A 1 83 ? 43.232 22.232 -64.237 1.00 95.00 83 PHE A O 1
ATOM 621 N N . GLU A 1 84 ? 44.185 22.211 -66.261 1.00 95.56 84 GLU A N 1
ATOM 622 C CA . GLU A 1 84 ? 44.231 20.751 -66.365 1.00 95.56 84 GLU A CA 1
ATOM 623 C C . GLU A 1 84 ? 45.148 20.148 -65.296 1.00 95.56 84 GLU A C 1
ATOM 625 O O . GLU A 1 84 ? 44.801 19.126 -64.700 1.00 95.56 84 GLU A O 1
ATOM 630 N N . SER A 1 85 ? 46.272 20.806 -65.006 1.00 95.25 85 SER A N 1
ATOM 631 C CA . SER A 1 85 ? 47.199 20.394 -63.949 1.00 95.25 85 SER A CA 1
ATOM 632 C C . SER A 1 85 ? 46.579 20.558 -62.558 1.00 95.25 85 SER A C 1
ATOM 634 O O . SER A 1 85 ? 46.603 19.616 -61.769 1.00 95.25 85 SER A O 1
ATOM 636 N N . GLU A 1 86 ? 45.937 21.695 -62.272 1.00 96.12 86 GLU A N 1
ATOM 637 C CA . GLU A 1 86 ? 45.223 21.921 -61.007 1.00 96.12 86 GLU A CA 1
ATOM 638 C C . GLU A 1 86 ? 44.077 20.920 -60.799 1.00 96.12 86 GLU A C 1
ATOM 640 O O . GLU A 1 86 ? 43.868 20.420 -59.691 1.00 96.12 86 GLU A O 1
ATOM 645 N N . LEU A 1 87 ? 43.331 20.601 -61.862 1.00 97.12 87 LEU A N 1
ATOM 646 C CA . LEU A 1 87 ? 42.270 19.597 -61.821 1.00 97.12 87 LEU A CA 1
ATOM 647 C C . LEU A 1 87 ? 42.828 18.196 -61.571 1.00 97.12 87 LEU A C 1
ATOM 649 O O . LEU A 1 87 ? 42.235 17.448 -60.794 1.00 97.12 87 LEU A O 1
ATOM 653 N N . ALA A 1 88 ? 43.951 17.843 -62.199 1.00 95.62 88 ALA A N 1
ATOM 654 C CA . ALA A 1 88 ? 44.613 16.564 -61.972 1.00 95.62 88 ALA A CA 1
ATOM 655 C C . ALA A 1 88 ? 45.113 16.437 -60.523 1.00 95.62 88 ALA A C 1
ATOM 657 O O . ALA A 1 88 ? 44.908 15.398 -59.890 1.00 95.62 88 ALA A O 1
ATOM 658 N N . ASP A 1 89 ? 45.698 17.501 -59.971 1.00 96.56 89 ASP A N 1
ATOM 659 C CA . ASP A 1 89 ? 46.147 17.543 -58.578 1.00 96.56 89 ASP A CA 1
ATOM 660 C C . ASP A 1 89 ? 44.967 17.434 -57.599 1.00 96.56 89 ASP A C 1
ATOM 662 O O . ASP A 1 89 ? 45.026 16.671 -56.630 1.00 96.56 89 ASP A O 1
ATOM 666 N N . LEU A 1 90 ? 43.864 18.143 -57.866 1.00 97.00 90 LEU A N 1
ATOM 667 C CA . LEU A 1 90 ? 42.653 18.083 -57.045 1.00 97.00 90 LEU A CA 1
ATOM 668 C C . LEU A 1 90 ? 41.987 16.702 -57.094 1.00 97.00 90 LEU A C 1
ATOM 670 O O . LEU A 1 90 ? 41.541 16.203 -56.059 1.00 97.00 90 LEU A O 1
ATOM 674 N N . ASP A 1 91 ? 41.907 16.082 -58.272 1.00 97.00 91 ASP A N 1
ATOM 675 C CA . ASP A 1 91 ? 41.362 14.730 -58.431 1.00 97.00 91 ASP A CA 1
ATOM 676 C C . ASP A 1 91 ? 42.217 13.694 -57.686 1.00 97.00 91 ASP A C 1
ATOM 678 O O . ASP A 1 91 ? 41.680 12.813 -57.004 1.00 97.00 91 ASP A O 1
ATOM 682 N N . SER A 1 92 ? 43.544 13.852 -57.729 1.00 97.12 92 SER A N 1
ATOM 683 C CA . SER A 1 92 ? 44.479 13.026 -56.964 1.00 97.12 92 SER A CA 1
ATOM 684 C C . SER A 1 92 ? 44.282 13.190 -55.451 1.00 97.12 92 SER A C 1
ATOM 686 O O . SER A 1 92 ? 44.136 12.189 -54.746 1.00 97.12 92 SER A O 1
ATOM 688 N N . ASP A 1 93 ? 44.218 14.425 -54.942 1.00 97.38 93 ASP A N 1
ATOM 689 C CA . ASP A 1 93 ? 43.987 14.712 -53.516 1.00 97.38 93 ASP A CA 1
ATOM 690 C C . ASP A 1 93 ? 42.617 14.200 -53.041 1.00 97.38 93 ASP A C 1
ATOM 692 O O . ASP A 1 93 ? 42.495 13.598 -51.969 1.00 97.38 93 ASP A O 1
ATOM 696 N N . LEU A 1 94 ? 41.568 14.369 -53.852 1.00 97.00 94 LEU A N 1
ATOM 697 C CA . LEU A 1 94 ? 40.243 13.841 -53.539 1.00 97.00 94 LEU A CA 1
ATOM 698 C C . LEU A 1 94 ? 40.250 12.309 -53.502 1.00 97.00 94 LEU A C 1
ATOM 700 O O . LEU A 1 94 ? 39.684 11.718 -52.579 1.00 97.00 94 LEU A O 1
ATOM 704 N N . SER A 1 95 ? 40.896 11.665 -54.472 1.00 96.94 95 SER A N 1
ATOM 705 C CA . SER A 1 95 ? 41.031 10.208 -54.524 1.00 96.94 95 SER A CA 1
ATOM 706 C C . SER A 1 95 ? 41.783 9.665 -53.307 1.00 96.94 95 SER A C 1
ATOM 708 O O . SER A 1 95 ? 41.351 8.672 -52.715 1.00 96.94 95 SER A O 1
ATOM 710 N N . GLU A 1 96 ? 42.851 10.340 -52.874 1.00 97.81 96 GLU A N 1
ATOM 711 C CA . GLU A 1 96 ? 43.597 9.998 -51.659 1.00 97.81 96 GLU A CA 1
ATOM 712 C C . GLU A 1 96 ? 42.736 10.156 -50.396 1.00 97.81 96 GLU A C 1
ATOM 714 O O . GLU A 1 96 ? 42.658 9.240 -49.574 1.00 97.81 96 GLU A O 1
ATOM 719 N N . LYS A 1 97 ? 42.003 11.265 -50.257 1.00 97.94 97 LYS A N 1
ATOM 720 C CA . LYS A 1 97 ? 41.101 11.491 -49.113 1.00 97.94 97 LYS A CA 1
ATOM 721 C C . LYS A 1 97 ? 39.956 10.487 -49.059 1.00 97.94 97 LYS A C 1
ATOM 723 O O . LYS A 1 97 ? 39.606 10.004 -47.982 1.00 97.94 97 LYS A O 1
ATOM 728 N N . LEU A 1 98 ? 39.360 10.155 -50.204 1.00 98.00 98 LEU A N 1
ATOM 729 C CA . LEU A 1 98 ? 38.327 9.121 -50.281 1.00 98.00 98 LEU A CA 1
ATOM 730 C C . LEU A 1 98 ? 38.889 7.753 -49.894 1.00 98.00 98 LEU A C 1
ATOM 732 O O . LEU A 1 98 ? 38.208 6.985 -49.208 1.00 98.00 98 LEU A O 1
ATOM 736 N N . GLN A 1 99 ? 40.129 7.463 -50.292 1.00 97.50 99 GLN A N 1
ATOM 737 C CA . GLN A 1 99 ? 40.826 6.252 -49.890 1.00 97.50 99 GLN A CA 1
ATOM 738 C C . GLN A 1 99 ? 41.046 6.199 -48.373 1.00 97.50 99 GLN A C 1
ATOM 740 O O . GLN A 1 99 ? 40.721 5.181 -47.760 1.00 97.50 99 GLN A O 1
ATOM 745 N N . ASP A 1 100 ? 41.508 7.290 -47.762 1.00 98.00 100 ASP A N 1
ATOM 746 C CA . ASP A 1 100 ? 41.717 7.386 -46.313 1.00 98.00 100 ASP A CA 1
ATOM 747 C C . ASP A 1 100 ? 40.405 7.213 -45.531 1.00 98.00 100 ASP A C 1
ATOM 749 O O . ASP A 1 100 ? 40.315 6.384 -44.622 1.00 98.00 100 ASP A O 1
ATOM 753 N N . VAL A 1 101 ? 39.332 7.904 -45.938 1.00 98.25 101 VAL A N 1
ATOM 754 C CA . VAL A 1 101 ? 38.007 7.754 -45.314 1.00 98.25 101 VAL A CA 1
ATOM 755 C C . VAL A 1 101 ? 37.507 6.318 -45.436 1.00 98.25 101 VAL A C 1
ATOM 757 O O . VAL A 1 101 ? 36.984 5.762 -44.467 1.00 98.25 101 VAL A O 1
ATOM 760 N N . ARG A 1 102 ? 37.675 5.688 -46.603 1.00 97.56 102 ARG A N 1
ATOM 761 C CA . ARG A 1 102 ? 37.288 4.289 -46.810 1.00 97.56 102 ARG A CA 1
ATOM 762 C C . ARG A 1 102 ? 38.047 3.366 -45.864 1.00 97.56 102 ARG A C 1
ATOM 764 O O . ARG A 1 102 ? 37.428 2.528 -45.204 1.00 97.56 102 ARG A O 1
ATOM 771 N N . ASP A 1 103 ? 39.360 3.531 -45.775 1.00 97.88 103 ASP A N 1
ATOM 772 C CA . ASP A 1 103 ? 40.213 2.704 -44.927 1.00 97.88 103 ASP A CA 1
ATOM 773 C C . ASP A 1 103 ? 39.864 2.914 -43.445 1.00 97.88 103 ASP A C 1
ATOM 775 O O . ASP A 1 103 ? 39.747 1.944 -42.688 1.00 97.88 103 ASP A O 1
ATOM 779 N N . ARG A 1 104 ? 39.545 4.152 -43.050 1.00 96.94 104 ARG A N 1
ATOM 780 C CA . ARG A 1 104 ? 39.061 4.501 -41.711 1.00 96.94 104 ARG A CA 1
ATOM 781 C C . ARG A 1 104 ? 37.712 3.872 -41.383 1.00 96.94 104 ARG A C 1
ATOM 783 O O . ARG A 1 104 ? 37.557 3.312 -40.302 1.00 96.94 104 ARG A O 1
ATOM 790 N N . VAL A 1 105 ? 36.737 3.924 -42.287 1.00 97.69 105 VAL A N 1
ATOM 791 C CA . VAL A 1 105 ? 35.419 3.298 -42.083 1.00 97.69 105 VAL A CA 1
ATOM 792 C C . VAL A 1 105 ? 35.558 1.783 -41.956 1.00 97.69 105 VAL A C 1
ATOM 794 O O . VAL A 1 105 ? 34.952 1.183 -41.068 1.00 97.69 105 VAL A O 1
ATOM 797 N N . ILE A 1 106 ? 36.396 1.160 -42.790 1.00 96.94 106 ILE A N 1
ATOM 798 C CA . ILE A 1 106 ? 36.692 -0.274 -42.693 1.00 96.94 106 ILE A CA 1
ATOM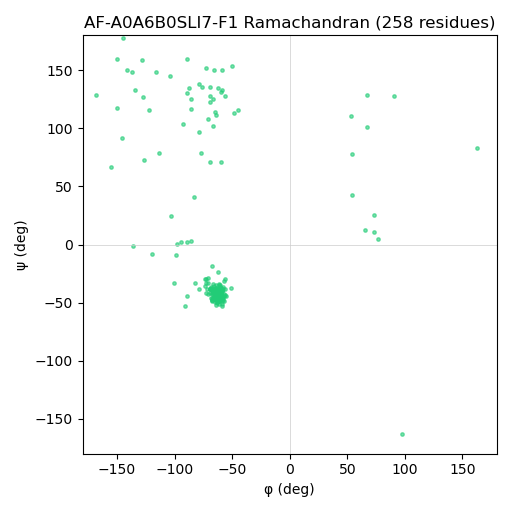 799 C C . ILE A 1 106 ? 37.347 -0.594 -41.347 1.00 96.94 106 ILE A C 1
ATOM 801 O O . ILE A 1 106 ? 36.974 -1.586 -40.716 1.00 96.94 106 ILE A O 1
ATOM 805 N N . GLN A 1 107 ? 38.291 0.232 -40.890 1.00 96.25 107 GLN A N 1
ATOM 806 C CA . GLN A 1 107 ? 38.909 0.086 -39.575 1.00 96.25 107 GLN A CA 1
ATOM 807 C C . GLN A 1 107 ? 37.859 0.155 -38.462 1.00 96.25 107 GLN A C 1
ATOM 809 O O . GLN A 1 107 ? 37.778 -0.776 -37.666 1.00 96.25 107 GLN A O 1
ATOM 814 N N . VAL A 1 108 ? 37.026 1.203 -38.428 1.00 96.00 108 VAL A N 1
ATOM 815 C CA . VAL A 1 108 ? 35.985 1.359 -37.399 1.00 96.00 108 VAL A CA 1
ATOM 816 C C . VAL A 1 108 ? 35.028 0.176 -37.416 1.00 96.00 108 VAL A C 1
ATOM 818 O O . VAL A 1 108 ? 34.763 -0.395 -36.367 1.00 96.00 108 VAL A O 1
ATOM 821 N N . LYS A 1 109 ? 34.555 -0.251 -38.591 1.00 91.31 109 LYS A N 1
ATOM 822 C CA . LYS A 1 109 ? 33.680 -1.422 -38.716 1.00 91.31 109 LYS A CA 1
ATOM 823 C C . LYS A 1 109 ? 34.338 -2.666 -38.126 1.00 91.31 109 LYS A C 1
ATOM 825 O O . LYS A 1 109 ? 33.718 -3.366 -37.339 1.00 91.31 109 LYS A O 1
ATOM 830 N N . ARG A 1 110 ? 35.599 -2.939 -38.475 1.00 90.88 110 ARG A N 1
ATOM 831 C CA . ARG A 1 110 ? 36.340 -4.097 -37.945 1.00 90.88 110 ARG A CA 1
ATOM 832 C C . ARG A 1 110 ? 36.526 -4.018 -36.433 1.00 90.88 110 ARG A C 1
ATOM 834 O O . ARG A 1 110 ? 36.357 -5.028 -35.762 1.00 90.88 110 ARG A O 1
ATOM 841 N N . GLU A 1 111 ? 36.873 -2.849 -35.903 1.00 92.25 111 GLU A N 1
ATOM 842 C CA . GLU A 1 111 ? 37.040 -2.652 -34.461 1.00 92.25 111 GLU A CA 1
ATOM 843 C C . GLU A 1 111 ? 35.716 -2.784 -33.705 1.00 92.25 111 GLU A C 1
ATOM 845 O O . GLU A 1 111 ? 35.688 -3.388 -32.635 1.00 92.25 111 GLU A O 1
ATOM 850 N N . THR A 1 112 ? 34.624 -2.245 -34.247 1.00 88.00 112 THR A N 1
ATOM 851 C CA . THR A 1 112 ? 33.286 -2.345 -33.656 1.00 88.00 112 THR A CA 1
ATOM 852 C C . THR A 1 112 ? 32.781 -3.783 -33.687 1.00 88.00 112 THR A C 1
ATOM 854 O O . THR A 1 112 ? 32.405 -4.292 -32.638 1.00 88.00 112 THR A O 1
ATOM 857 N N . ASP A 1 113 ? 32.866 -4.475 -34.826 1.00 86.75 113 ASP A N 1
ATOM 858 C CA . ASP A 1 113 ? 32.472 -5.887 -34.942 1.00 86.75 113 ASP A CA 1
ATOM 859 C C . ASP A 1 113 ? 33.309 -6.804 -34.040 1.00 86.75 113 ASP A C 1
ATOM 861 O O . ASP A 1 113 ? 32.810 -7.804 -33.533 1.00 86.75 113 ASP A O 1
ATOM 865 N N . ALA A 1 114 ? 34.592 -6.482 -33.839 1.00 86.06 114 ALA A N 1
ATOM 866 C CA . ALA A 1 114 ? 35.450 -7.224 -32.920 1.00 86.06 114 ALA A CA 1
ATOM 867 C C . ALA A 1 114 ? 35.071 -6.987 -31.450 1.00 86.06 114 ALA A C 1
ATOM 869 O O . ALA A 1 114 ? 35.238 -7.883 -30.626 1.00 86.06 114 ALA A O 1
ATOM 870 N N . LYS A 1 115 ? 34.587 -5.786 -31.112 1.00 85.25 115 LYS A N 1
ATOM 871 C CA . LYS A 1 115 ? 34.146 -5.433 -29.754 1.00 85.25 115 LYS A CA 1
ATOM 872 C C . LYS A 1 115 ? 32.761 -5.981 -29.432 1.00 85.25 115 LYS A C 1
ATOM 874 O O . LYS A 1 115 ? 32.533 -6.400 -28.305 1.00 85.25 115 LYS A O 1
ATOM 879 N N . ALA A 1 116 ? 31.859 -5.956 -30.402 1.00 81.94 116 ALA A N 1
ATOM 880 C CA . ALA A 1 116 ? 30.496 -6.433 -30.271 1.00 81.94 116 ALA A CA 1
ATOM 881 C C . ALA A 1 116 ? 30.066 -7.041 -31.611 1.00 81.94 116 ALA A C 1
ATOM 883 O O . ALA A 1 116 ? 29.585 -6.320 -32.491 1.00 81.94 116 ALA A O 1
ATOM 884 N N . PRO A 1 117 ? 30.265 -8.358 -31.793 1.00 83.25 117 PRO A N 1
ATOM 885 C CA . PRO A 1 117 ? 29.645 -9.087 -32.889 1.00 83.25 117 PRO A CA 1
ATOM 886 C C . PRO A 1 117 ? 28.140 -8.804 -32.960 1.00 83.25 117 PRO A C 1
ATOM 888 O O . PRO A 1 117 ? 27.514 -8.512 -31.944 1.00 83.25 117 PRO A O 1
ATOM 891 N N . ALA A 1 118 ? 27.542 -8.935 -34.147 1.00 78.88 118 ALA A N 1
ATOM 892 C CA . ALA A 1 118 ? 26.098 -8.738 -34.318 1.00 78.88 118 ALA A CA 1
ATOM 893 C C . ALA A 1 118 ? 25.258 -9.640 -33.393 1.00 78.88 118 ALA A C 1
ATOM 895 O O . ALA A 1 118 ? 24.184 -9.239 -32.959 1.00 78.88 118 ALA A O 1
ATOM 896 N N . ASP A 1 119 ? 25.797 -10.814 -33.060 1.00 79.69 119 ASP A N 1
ATOM 897 C CA . ASP A 1 119 ? 25.196 -11.805 -32.166 1.00 79.69 119 ASP A CA 1
ATOM 898 C C . ASP A 1 119 ? 25.842 -11.786 -30.763 1.00 79.69 119 ASP A C 1
ATOM 900 O O . ASP A 1 119 ? 25.901 -12.806 -30.078 1.00 79.69 119 ASP A O 1
ATOM 904 N N . HIS A 1 120 ? 26.436 -10.660 -30.352 1.00 83.12 120 HIS A N 1
ATOM 905 C CA . HIS A 1 120 ? 26.967 -10.521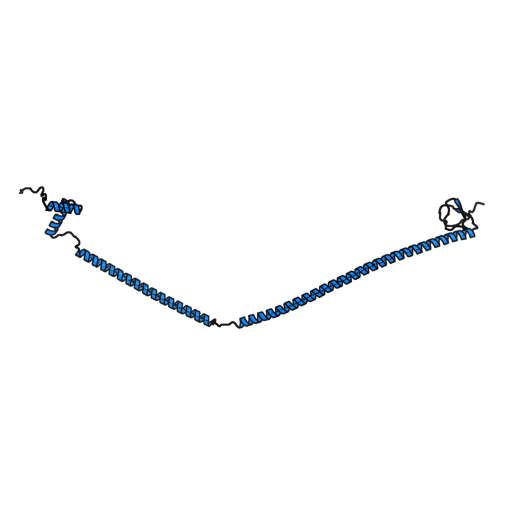 -29.000 1.00 83.12 120 HIS A CA 1
ATOM 906 C C . HIS A 1 120 ? 25.822 -10.419 -27.996 1.00 83.12 120 HIS A C 1
ATOM 908 O O . HIS A 1 120 ? 25.166 -9.384 -27.889 1.00 83.12 120 HIS A O 1
ATOM 914 N N . ASP A 1 121 ? 25.635 -11.488 -27.234 1.00 83.88 121 ASP A N 1
ATOM 915 C CA . ASP A 1 121 ? 24.708 -11.513 -26.115 1.00 83.88 121 ASP A CA 1
ATOM 916 C C . ASP A 1 121 ? 25.379 -11.075 -24.809 1.00 83.88 121 ASP A C 1
ATOM 918 O O . ASP A 1 121 ? 26.598 -11.154 -24.633 1.00 83.88 121 ASP A O 1
ATOM 922 N N . HIS A 1 122 ? 24.544 -10.662 -23.857 1.00 88.50 122 HIS A N 1
ATOM 923 C CA . HIS A 1 122 ? 24.941 -10.342 -22.490 1.00 88.50 122 HIS A CA 1
ATOM 924 C C . HIS A 1 122 ? 24.311 -11.351 -21.520 1.00 88.50 122 HIS A C 1
ATOM 926 O O . HIS A 1 122 ? 23.289 -11.035 -20.901 1.00 88.50 122 HIS A O 1
ATOM 932 N N . PRO A 1 123 ? 24.873 -12.568 -21.393 1.00 90.44 123 PRO A N 1
ATOM 933 C CA . PRO A 1 123 ? 24.310 -13.602 -20.531 1.00 90.44 123 PRO A CA 1
ATOM 934 C C . PRO A 1 123 ? 24.204 -13.134 -19.079 1.00 90.44 123 PRO A C 1
ATOM 936 O O . PRO A 1 123 ? 23.187 -13.373 -18.446 1.00 90.44 123 PRO A O 1
ATOM 939 N N . GLU A 1 124 ? 25.162 -12.348 -18.581 1.00 91.94 124 GLU A N 1
ATOM 940 C CA . GLU A 1 124 ? 25.102 -11.817 -17.217 1.00 91.94 124 GLU A CA 1
ATOM 941 C C . GLU A 1 124 ? 23.919 -10.861 -17.006 1.00 91.94 124 GLU A C 1
ATOM 943 O O . GLU A 1 124 ? 23.334 -10.844 -15.927 1.00 91.94 124 GLU A O 1
ATOM 948 N N . LEU A 1 125 ? 23.546 -10.065 -18.018 1.00 93.44 125 LEU A N 1
ATOM 949 C CA . LEU A 1 125 ? 22.364 -9.196 -17.938 1.00 93.44 125 LEU A CA 1
ATOM 950 C C . LEU A 1 125 ? 21.069 -10.005 -18.043 1.00 93.44 125 LEU A C 1
ATOM 952 O O . LEU A 1 125 ? 20.087 -9.663 -17.387 1.00 93.44 125 LEU A O 1
ATOM 956 N N . ALA A 1 126 ? 21.057 -11.063 -18.855 1.00 93.88 126 ALA A N 1
ATOM 957 C CA . ALA A 1 126 ? 19.917 -11.968 -18.964 1.00 93.88 126 ALA A CA 1
ATOM 958 C C . ALA A 1 126 ? 19.685 -12.740 -17.654 1.00 93.88 126 ALA A C 1
ATOM 960 O O . ALA A 1 126 ? 18.546 -12.839 -17.193 1.00 93.88 126 ALA A O 1
ATOM 961 N N . ASP A 1 127 ? 20.759 -13.209 -17.020 1.00 96.50 127 ASP A N 1
ATOM 962 C CA . ASP A 1 127 ? 20.726 -13.854 -15.709 1.00 96.50 127 ASP A CA 1
ATOM 963 C C . ASP A 1 127 ? 20.245 -12.862 -14.642 1.00 96.50 127 ASP A C 1
ATOM 965 O O . ASP A 1 127 ? 19.286 -13.147 -13.934 1.00 96.50 127 ASP A O 1
ATOM 969 N N . GLN A 1 128 ? 20.797 -11.641 -14.608 1.00 97.38 128 GLN A N 1
ATOM 970 C CA . GLN A 1 128 ? 20.333 -10.584 -13.697 1.00 97.38 128 GLN A CA 1
ATOM 971 C C . GLN A 1 128 ? 18.854 -10.235 -13.892 1.00 97.38 128 GLN A C 1
ATOM 973 O O . GLN A 1 128 ? 18.148 -9.998 -12.915 1.00 97.38 128 GLN A O 1
ATOM 978 N N . ALA A 1 129 ? 18.373 -10.185 -15.137 1.00 97.69 129 ALA A N 1
ATOM 979 C CA . ALA A 1 129 ? 16.964 -9.943 -15.423 1.00 97.69 129 ALA A CA 1
ATOM 980 C C . ALA A 1 129 ? 16.086 -11.104 -14.934 1.00 97.69 129 ALA A C 1
ATOM 982 O O . ALA A 1 129 ? 15.017 -10.868 -14.377 1.00 97.69 129 ALA A O 1
ATOM 983 N N . THR A 1 130 ? 16.548 -12.343 -15.102 1.00 97.94 130 THR A N 1
ATOM 984 C CA . THR A 1 130 ? 15.849 -13.544 -14.625 1.00 97.94 130 THR A CA 1
ATOM 985 C C . THR A 1 130 ? 15.787 -13.576 -13.098 1.00 97.94 130 THR A C 1
ATOM 987 O O . THR A 1 130 ? 14.711 -13.775 -12.537 1.00 97.94 130 THR A O 1
ATOM 990 N N . ASP A 1 131 ? 16.902 -13.296 -12.425 1.00 98.12 131 ASP A N 1
ATOM 991 C CA . ASP A 1 131 ? 16.979 -13.204 -10.965 1.00 98.12 131 ASP A CA 1
ATOM 992 C C . ASP A 1 131 ? 16.092 -12.074 -10.427 1.00 98.12 131 ASP A C 1
ATOM 994 O O . ASP A 1 131 ? 15.386 -12.247 -9.435 1.00 98.12 131 ASP A O 1
ATOM 998 N N . ALA A 1 132 ? 16.082 -10.919 -11.100 1.00 98.12 132 ALA A N 1
ATOM 999 C CA . ALA A 1 132 ? 15.223 -9.799 -10.730 1.00 98.12 132 ALA A CA 1
ATOM 1000 C C . ALA A 1 132 ? 13.735 -10.149 -10.862 1.00 98.12 132 ALA A C 1
ATOM 1002 O O . ALA A 1 132 ? 12.951 -9.777 -9.994 1.00 98.12 132 ALA A O 1
ATOM 1003 N N . LEU A 1 133 ? 13.343 -10.875 -11.915 1.00 98.44 133 LEU A N 1
ATOM 1004 C CA . LEU A 1 133 ? 11.968 -11.352 -12.078 1.00 98.44 133 LEU A CA 1
ATOM 1005 C C . LEU A 1 133 ? 11.589 -12.354 -10.981 1.00 98.44 133 LEU A C 1
ATOM 1007 O O . LEU A 1 133 ? 10.532 -12.208 -10.378 1.00 98.44 133 LEU A O 1
ATOM 1011 N N . ALA A 1 134 ? 12.473 -13.298 -10.652 1.00 98.25 134 ALA A N 1
ATOM 1012 C CA . ALA A 1 134 ? 12.238 -14.241 -9.559 1.00 98.25 134 ALA A CA 1
ATOM 1013 C C . ALA A 1 134 ? 12.086 -13.533 -8.199 1.00 98.25 134 ALA A C 1
ATOM 1015 O O . ALA A 1 134 ? 11.206 -13.881 -7.414 1.00 98.25 134 ALA A O 1
ATOM 1016 N N . ALA A 1 135 ? 12.899 -12.505 -7.938 1.00 98.25 135 ALA A N 1
ATOM 1017 C CA . ALA A 1 135 ? 12.786 -11.692 -6.729 1.00 98.25 135 ALA A CA 1
ATOM 1018 C C . ALA A 1 135 ? 11.481 -10.876 -6.682 1.00 98.25 135 ALA A C 1
ATOM 1020 O O . ALA A 1 135 ? 10.927 -10.662 -5.604 1.00 98.25 135 ALA A O 1
ATOM 1021 N N . VAL A 1 136 ? 10.977 -10.415 -7.834 1.00 98.56 136 VAL A N 1
ATOM 1022 C CA . VAL A 1 136 ? 9.669 -9.746 -7.923 1.00 98.56 136 VAL A CA 1
ATOM 1023 C C . VAL A 1 136 ? 8.541 -10.720 -7.597 1.00 98.56 136 VAL A C 1
ATOM 1025 O O . VAL A 1 136 ? 7.683 -10.364 -6.795 1.00 98.56 136 VAL A O 1
ATOM 1028 N N . ASP A 1 137 ? 8.568 -11.935 -8.147 1.00 98.44 137 ASP A N 1
ATOM 1029 C CA . ASP A 1 137 ? 7.558 -12.964 -7.866 1.00 98.44 137 ASP A CA 1
ATOM 1030 C C . ASP A 1 137 ? 7.542 -13.349 -6.372 1.00 98.44 137 ASP A C 1
ATOM 1032 O O . ASP A 1 137 ? 6.477 -13.496 -5.768 1.00 98.44 137 ASP A O 1
ATOM 1036 N N . GLU A 1 138 ? 8.721 -13.473 -5.749 1.00 98.50 138 GLU A N 1
ATOM 1037 C CA . GLU A 1 138 ? 8.851 -13.721 -4.306 1.00 98.50 138 GLU A CA 1
ATOM 1038 C C . GLU A 1 138 ? 8.259 -12.570 -3.482 1.00 98.50 138 GLU A C 1
ATOM 1040 O O . GLU A 1 138 ? 7.449 -12.800 -2.582 1.00 98.50 138 GLU A O 1
ATOM 1045 N N . LEU A 1 139 ? 8.592 -11.324 -3.830 1.00 98.56 139 LEU A N 1
ATOM 1046 C CA . LEU A 1 139 ? 8.054 -10.147 -3.153 1.00 98.56 139 LEU A CA 1
ATOM 1047 C C . LEU A 1 139 ? 6.532 -10.031 -3.319 1.00 98.56 139 LEU A C 1
ATOM 1049 O O . LEU A 1 139 ? 5.843 -9.632 -2.380 1.00 98.56 139 LEU A O 1
ATOM 1053 N N . GLU A 1 140 ? 5.987 -10.379 -4.485 1.00 98.56 140 GLU A N 1
ATOM 1054 C CA . GLU A 1 140 ? 4.539 -10.391 -4.713 1.00 98.56 140 GLU A CA 1
ATOM 1055 C C . GLU A 1 140 ? 3.841 -11.390 -3.782 1.00 98.56 140 GLU A C 1
ATOM 1057 O O . GLU A 1 140 ? 2.833 -11.050 -3.153 1.00 98.56 140 GLU A O 1
ATOM 1062 N N . ALA A 1 141 ? 4.410 -12.588 -3.622 1.00 98.38 141 ALA A N 1
ATOM 1063 C CA . ALA A 1 141 ? 3.903 -13.587 -2.687 1.00 98.38 141 ALA A CA 1
ATOM 1064 C C . ALA A 1 141 ? 3.974 -13.097 -1.228 1.00 98.38 141 ALA A C 1
ATOM 1066 O O . ALA A 1 141 ? 2.999 -13.231 -0.485 1.00 98.38 141 ALA A O 1
ATOM 1067 N N . GLU A 1 142 ? 5.081 -12.467 -0.822 1.00 98.62 142 GLU A N 1
ATOM 1068 C CA . GLU A 1 142 ? 5.210 -11.877 0.516 1.00 98.62 142 GLU A CA 1
ATOM 1069 C C . GLU A 1 142 ? 4.176 -10.772 0.770 1.00 98.62 142 GLU A C 1
ATOM 1071 O O . GLU A 1 142 ? 3.577 -10.712 1.846 1.00 98.62 142 GLU A O 1
ATOM 1076 N N . VAL A 1 143 ? 3.928 -9.905 -0.215 1.00 98.75 143 VAL A N 1
ATOM 1077 C CA . VAL A 1 143 ? 2.927 -8.834 -0.106 1.00 98.75 143 VAL A CA 1
ATOM 1078 C C . VAL A 1 143 ? 1.527 -9.411 0.098 1.00 98.75 143 VAL A C 1
ATOM 1080 O O . VAL A 1 143 ? 0.780 -8.893 0.933 1.00 98.75 143 VAL A O 1
ATOM 1083 N N . VAL A 1 144 ? 1.176 -10.490 -0.607 1.00 98.62 144 VAL A N 1
ATOM 1084 C CA . VAL A 1 144 ? -0.104 -11.191 -0.417 1.00 98.62 144 VAL A CA 1
ATOM 1085 C C . VAL A 1 144 ? -0.210 -11.763 1.000 1.00 98.62 144 VAL A C 1
ATOM 1087 O O . VAL A 1 144 ? -1.202 -11.518 1.685 1.00 98.62 144 VAL A O 1
ATOM 1090 N N . GLU A 1 145 ? 0.830 -12.433 1.498 1.00 98.56 145 GLU A N 1
ATOM 1091 C CA . GLU A 1 145 ? 0.850 -12.989 2.861 1.00 98.56 145 GLU A CA 1
ATOM 1092 C C . GLU A 1 145 ? 0.730 -11.910 3.951 1.00 98.56 145 GLU A C 1
ATOM 1094 O O . GLU A 1 145 ? 0.033 -12.081 4.966 1.00 98.56 145 GLU A O 1
ATOM 1099 N N . VAL A 1 146 ? 1.388 -10.765 3.747 1.00 98.62 146 VAL A N 1
ATOM 1100 C CA . VAL A 1 146 ? 1.273 -9.606 4.638 1.00 98.62 146 VAL A CA 1
ATOM 1101 C C . VAL A 1 146 ? -0.143 -9.035 4.590 1.00 98.62 146 VAL A C 1
ATOM 1103 O O . VAL A 1 146 ? -0.718 -8.773 5.649 1.00 98.62 146 VAL A O 1
ATOM 1106 N N . ALA A 1 147 ? -0.735 -8.878 3.404 1.00 98.50 147 ALA A N 1
ATOM 1107 C CA . ALA A 1 147 ? -2.100 -8.379 3.247 1.00 98.50 147 ALA A CA 1
ATOM 1108 C C . ALA A 1 147 ? -3.131 -9.296 3.928 1.00 98.50 147 ALA A C 1
ATOM 1110 O O . ALA A 1 147 ? -4.012 -8.814 4.650 1.00 98.50 147 ALA A O 1
ATOM 1111 N N . ASP A 1 148 ? -2.976 -10.612 3.795 1.00 98.62 148 ASP A N 1
ATOM 1112 C CA . ASP A 1 148 ? -3.813 -11.597 4.481 1.00 98.62 148 ASP A CA 1
ATOM 1113 C C . ASP A 1 148 ? -3.641 -11.520 5.999 1.00 98.62 148 ASP A C 1
ATOM 1115 O O . ASP A 1 148 ? -4.608 -11.609 6.760 1.00 98.62 148 ASP A O 1
ATOM 1119 N N . THR A 1 149 ? -2.411 -11.315 6.469 1.00 98.56 149 THR A N 1
ATOM 1120 C CA . THR A 1 149 ? -2.130 -11.160 7.900 1.00 98.56 149 THR A CA 1
ATOM 1121 C C . THR A 1 149 ? -2.753 -9.891 8.470 1.00 98.56 149 THR A C 1
ATOM 1123 O O . THR A 1 149 ? -3.338 -9.939 9.555 1.00 98.56 149 THR A O 1
ATOM 1126 N N . VAL A 1 150 ? -2.686 -8.777 7.741 1.00 98.62 150 VAL A N 1
ATOM 1127 C CA . VAL A 1 150 ? -3.346 -7.521 8.120 1.00 98.62 150 VAL A CA 1
ATOM 1128 C C . VAL A 1 150 ? -4.862 -7.696 8.153 1.00 98.62 150 VAL A C 1
ATOM 1130 O O . VAL A 1 150 ? -5.493 -7.273 9.121 1.00 98.62 150 VAL A O 1
ATOM 1133 N N . SER A 1 151 ? -5.441 -8.375 7.161 1.00 98.50 151 SER A N 1
ATOM 1134 C CA . SER A 1 151 ? -6.885 -8.636 7.100 1.00 98.50 151 SER A CA 1
ATOM 1135 C C . SER A 1 151 ? -7.351 -9.469 8.298 1.00 98.50 151 SER A C 1
ATOM 1137 O O . SER A 1 151 ? -8.249 -9.056 9.030 1.00 98.50 151 SER A O 1
ATOM 1139 N N . ARG A 1 152 ? -6.649 -10.570 8.598 1.00 98.31 152 ARG A N 1
ATOM 1140 C CA . ARG A 1 152 ? -6.904 -11.410 9.782 1.00 98.31 152 ARG A CA 1
ATOM 1141 C C . ARG A 1 152 ? -6.774 -10.636 11.096 1.00 98.31 152 ARG A C 1
ATOM 1143 O O . ARG A 1 152 ? -7.532 -10.873 12.039 1.00 98.31 152 ARG A O 1
ATOM 1150 N N . LEU A 1 153 ? -5.797 -9.731 11.193 1.00 98.38 153 LEU A N 1
ATOM 1151 C CA . LEU A 1 153 ? -5.625 -8.891 12.377 1.00 98.38 153 LEU A CA 1
ATOM 1152 C C . LEU A 1 153 ? -6.780 -7.896 12.524 1.00 98.38 153 LEU A C 1
ATOM 1154 O O . LEU A 1 153 ? -7.277 -7.741 13.637 1.00 98.38 153 LEU A O 1
ATOM 1158 N N . SER A 1 154 ? -7.215 -7.267 11.429 1.00 98.19 154 SER A N 1
ATOM 1159 C CA . SER A 1 154 ? -8.361 -6.351 11.430 1.00 98.19 154 SER A CA 1
ATOM 1160 C C . SER A 1 154 ? -9.620 -7.062 11.911 1.00 98.19 154 SER A C 1
ATOM 1162 O O . SER A 1 154 ? -10.224 -6.622 12.880 1.00 98.19 154 SER A O 1
ATOM 1164 N N . GLU A 1 155 ? -9.943 -8.225 11.339 1.00 98.12 155 GLU A N 1
ATOM 1165 C CA . GLU A 1 155 ? -11.105 -9.028 11.745 1.00 98.12 155 GLU A CA 1
ATOM 1166 C C . GLU A 1 155 ? -11.062 -9.399 13.233 1.00 98.12 155 GLU A C 1
ATOM 1168 O O . GLU A 1 155 ? -12.064 -9.304 13.942 1.00 98.12 155 GLU A O 1
ATOM 1173 N N . ARG A 1 156 ? -9.887 -9.792 13.742 1.00 97.56 156 ARG A N 1
ATOM 1174 C CA . ARG A 1 156 ? -9.706 -10.098 15.167 1.00 97.56 156 ARG A CA 1
ATOM 1175 C C . ARG A 1 156 ? -9.911 -8.866 16.049 1.00 97.56 156 ARG A C 1
ATOM 1177 O O . ARG A 1 156 ? -10.435 -9.002 17.155 1.00 97.56 156 ARG A O 1
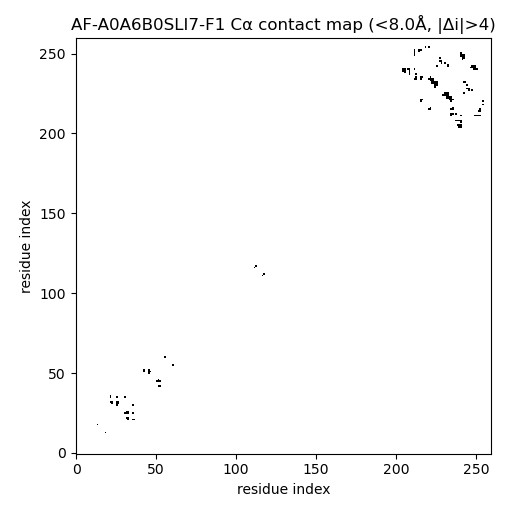ATOM 1184 N N . VAL A 1 157 ? -9.433 -7.703 15.614 1.00 98.06 157 VAL A N 1
ATOM 1185 C CA . VAL A 1 157 ? -9.572 -6.441 16.347 1.00 98.06 157 VAL A CA 1
ATOM 1186 C C . VAL A 1 157 ? -11.034 -6.008 16.376 1.00 98.06 157 VAL A C 1
ATOM 1188 O O . VAL A 1 157 ? -11.543 -5.731 17.461 1.00 98.06 157 VAL A O 1
ATOM 1191 N N . ASP A 1 158 ? -11.716 -6.037 15.234 1.00 97.62 158 ASP A N 1
ATOM 1192 C CA . ASP A 1 158 ? -13.129 -5.674 15.111 1.00 97.62 158 ASP A CA 1
ATOM 1193 C C . ASP A 1 158 ? -14.008 -6.596 15.969 1.00 97.62 158 ASP A C 1
ATOM 1195 O O . ASP A 1 158 ? -14.753 -6.120 16.826 1.00 97.62 158 ASP A O 1
ATOM 1199 N N . ALA A 1 159 ? -13.818 -7.917 15.868 1.00 96.56 159 ALA A N 1
ATOM 1200 C CA . ALA A 1 159 ? -14.514 -8.884 16.719 1.00 96.56 159 ALA A CA 1
ATOM 1201 C C . ALA A 1 159 ? -14.212 -8.680 18.218 1.00 96.56 159 ALA A C 1
ATOM 1203 O O . ALA A 1 159 ? -15.071 -8.887 19.079 1.00 96.56 159 ALA A O 1
ATOM 1204 N N . GLY A 1 160 ? -12.985 -8.267 18.551 1.00 96.69 160 GLY A N 1
ATOM 1205 C CA . GLY A 1 160 ? -12.603 -7.908 19.914 1.00 96.69 160 GLY A CA 1
ATOM 1206 C C . GLY A 1 160 ? -13.379 -6.696 20.431 1.00 96.69 160 GLY A C 1
ATOM 1207 O O . GLY A 1 160 ? -13.900 -6.739 21.545 1.00 96.69 160 GLY A O 1
ATOM 1208 N N . PHE A 1 161 ? -13.492 -5.636 19.628 1.00 97.25 161 PHE A N 1
ATOM 1209 C CA . PHE A 1 161 ? -14.258 -4.442 19.984 1.00 97.25 161 PHE A CA 1
ATOM 1210 C C . PHE A 1 161 ? -15.746 -4.738 20.155 1.00 97.25 161 PHE A C 1
ATOM 1212 O O . PHE A 1 161 ? -16.316 -4.332 21.166 1.00 97.25 161 PHE A O 1
ATOM 1219 N N . GLU A 1 162 ? -16.351 -5.507 19.249 1.00 96.06 162 GLU A N 1
ATOM 1220 C CA . GLU A 1 162 ? -17.749 -5.934 19.374 1.00 96.06 162 GLU A CA 1
ATOM 1221 C C . GLU A 1 162 ? -17.996 -6.685 20.691 1.00 96.06 162 GLU A C 1
ATOM 1223 O O . GLU A 1 162 ? -18.955 -6.396 21.414 1.00 96.06 162 GLU A O 1
ATOM 1228 N N . ASN A 1 163 ? -17.087 -7.596 21.060 1.00 95.88 163 ASN A N 1
ATOM 1229 C CA . ASN A 1 163 ? -17.171 -8.311 22.329 1.00 95.88 163 ASN A CA 1
ATOM 1230 C C . ASN A 1 163 ? -17.044 -7.370 23.537 1.00 95.88 163 ASN A C 1
ATOM 1232 O O . ASN A 1 163 ? -17.823 -7.478 24.486 1.00 95.88 163 ASN A O 1
ATOM 1236 N N . PHE A 1 164 ? -16.098 -6.426 23.515 1.00 96.56 164 PHE A N 1
ATOM 1237 C CA . PHE A 1 164 ? -15.955 -5.454 24.598 1.00 96.56 164 PHE A CA 1
ATOM 1238 C C . PHE A 1 164 ? -17.190 -4.567 24.740 1.00 96.56 164 PHE A C 1
ATOM 1240 O O . PHE A 1 164 ? -17.628 -4.317 25.862 1.00 96.56 164 PHE A O 1
ATOM 1247 N N . GLU A 1 165 ? -17.785 -4.118 23.638 1.00 97.19 165 GLU A N 1
ATOM 1248 C CA . GLU A 1 165 ? -19.020 -3.338 23.675 1.00 97.19 165 GLU A CA 1
ATOM 1249 C C . GLU A 1 165 ? -20.183 -4.130 24.274 1.00 97.19 165 GLU A C 1
ATOM 1251 O O . GLU A 1 165 ? -20.956 -3.583 25.064 1.00 97.19 165 GLU A O 1
ATOM 1256 N N . GLU A 1 166 ? -20.304 -5.417 23.945 1.00 97.31 166 GLU A N 1
ATOM 1257 C CA . GLU A 1 166 ? -21.299 -6.301 24.551 1.00 97.31 166 GLU A CA 1
ATOM 1258 C C . GLU A 1 166 ? -21.090 -6.435 26.063 1.00 97.31 166 GLU A C 1
ATOM 1260 O O . GLU A 1 166 ? -22.032 -6.233 26.836 1.00 97.31 166 GLU A O 1
ATOM 1265 N N . VAL A 1 167 ? -19.853 -6.690 26.495 1.00 97.88 167 VAL A N 1
ATOM 1266 C CA . VAL A 1 167 ? -19.505 -6.802 27.917 1.00 97.88 167 VAL A CA 1
ATOM 1267 C C . VAL A 1 167 ? -19.781 -5.493 28.657 1.00 97.88 167 VAL A C 1
ATOM 1269 O O . VAL A 1 167 ? -20.386 -5.510 29.728 1.00 97.88 167 VAL A O 1
ATOM 1272 N N . LEU A 1 168 ? -19.382 -4.347 28.102 1.00 97.81 168 LEU A N 1
ATOM 1273 C CA . LEU A 1 168 ? -19.609 -3.041 28.727 1.00 97.81 168 LEU A CA 1
ATOM 1274 C C . LEU A 1 168 ? -21.098 -2.702 28.814 1.00 97.81 168 LEU A C 1
ATOM 1276 O O . LEU A 1 168 ? -21.539 -2.150 29.823 1.00 97.81 168 LEU A O 1
ATOM 1280 N N . ARG A 1 169 ? -21.886 -3.064 27.796 1.00 97.44 169 ARG A N 1
ATOM 1281 C CA . ARG A 1 169 ? -23.344 -2.907 27.816 1.00 97.44 169 ARG A CA 1
ATOM 1282 C C . ARG A 1 169 ? -23.968 -3.752 28.921 1.00 97.44 169 ARG A C 1
ATOM 1284 O O . ARG A 1 169 ? -24.731 -3.215 29.716 1.00 97.44 169 ARG A O 1
ATOM 1291 N N . TYR A 1 170 ? -23.581 -5.023 29.022 1.00 97.88 170 TYR A N 1
ATOM 1292 C CA . TYR A 1 170 ? -24.035 -5.912 30.090 1.00 97.88 170 TYR A CA 1
ATOM 1293 C C . TYR A 1 170 ? -23.674 -5.371 31.481 1.00 97.88 170 TYR A C 1
ATOM 1295 O O . TYR A 1 170 ? -24.535 -5.284 32.351 1.00 97.88 170 TYR A O 1
ATOM 1303 N N . LEU A 1 171 ? -22.420 -4.954 31.691 1.00 98.38 171 LEU A N 1
ATOM 1304 C CA . LEU A 1 171 ? -21.968 -4.421 32.980 1.00 98.38 171 LEU A CA 1
ATOM 1305 C C . LEU A 1 171 ? -22.702 -3.136 33.371 1.00 98.38 171 LEU A C 1
ATOM 1307 O O . LEU A 1 171 ? -23.030 -2.957 34.544 1.00 98.38 171 LEU A O 1
ATOM 1311 N N . ARG A 1 172 ? -22.972 -2.247 32.408 1.00 98.31 172 ARG A N 1
ATOM 1312 C CA . ARG A 1 172 ? -23.786 -1.050 32.638 1.00 98.31 172 ARG A CA 1
ATOM 1313 C C . ARG A 1 172 ? -25.211 -1.433 33.031 1.00 98.31 172 ARG A C 1
ATOM 1315 O O . ARG A 1 172 ? -25.694 -0.954 34.050 1.00 98.31 172 ARG A O 1
ATOM 1322 N N . ASP A 1 173 ? -25.853 -2.307 32.261 1.00 98.38 173 ASP A N 1
ATOM 1323 C CA . ASP A 1 173 ? -27.245 -2.697 32.493 1.00 98.38 173 ASP A CA 1
ATOM 1324 C C . ASP A 1 173 ? -27.413 -3.409 33.853 1.00 98.38 173 ASP A C 1
ATOM 1326 O O . ASP A 1 173 ? -28.374 -3.144 34.576 1.00 98.38 173 ASP A O 1
ATOM 1330 N N . GLU A 1 174 ? -26.449 -4.246 34.253 1.00 98.44 174 GLU A N 1
ATOM 1331 C CA . GLU A 1 174 ? -26.423 -4.886 35.576 1.00 98.44 174 GLU A CA 1
ATOM 1332 C C . GLU A 1 174 ? -26.166 -3.870 36.701 1.00 98.44 174 GLU A C 1
ATOM 1334 O O . GLU A 1 174 ? -26.766 -3.959 37.773 1.00 98.44 174 GLU A O 1
ATOM 1339 N N . THR A 1 175 ? -25.310 -2.869 36.465 1.00 98.56 175 THR A N 1
ATOM 1340 C CA . THR A 1 175 ? -25.064 -1.785 37.432 1.00 98.56 175 THR A CA 1
ATOM 1341 C C . THR A 1 175 ? -26.328 -0.958 37.662 1.00 98.56 175 THR A C 1
ATOM 1343 O O . THR A 1 175 ? -26.687 -0.706 38.813 1.00 98.56 175 THR A O 1
ATOM 1346 N N . ASP A 1 176 ? -27.039 -0.594 36.592 1.00 98.25 176 ASP A N 1
ATOM 1347 C CA . ASP A 1 176 ? -28.319 0.116 36.674 1.00 98.25 176 ASP A CA 1
ATOM 1348 C C . ASP A 1 176 ? -29.373 -0.729 37.406 1.00 98.25 176 ASP A C 1
ATOM 1350 O O . ASP A 1 176 ? -30.159 -0.219 38.210 1.00 98.25 176 ASP A O 1
ATOM 1354 N N . ASP A 1 177 ? -29.394 -2.043 37.172 1.00 98.31 177 ASP A N 1
ATOM 1355 C CA . ASP A 1 177 ? -30.298 -2.943 37.881 1.00 98.31 177 ASP A CA 1
ATOM 1356 C C . ASP A 1 177 ? -29.982 -3.037 39.379 1.00 98.31 177 ASP A C 1
ATOM 1358 O O . ASP A 1 177 ? -30.890 -2.992 40.220 1.00 98.31 177 ASP A O 1
ATOM 1362 N N . LEU A 1 178 ? -28.697 -3.107 39.729 1.00 98.50 178 LEU A N 1
ATOM 1363 C CA . LEU A 1 178 ? -28.254 -3.109 41.116 1.00 98.50 178 LEU A CA 1
ATOM 1364 C C . LEU A 1 178 ? -28.590 -1.787 41.817 1.00 98.50 178 LEU A C 1
ATOM 1366 O O . LEU A 1 178 ? -29.081 -1.822 42.946 1.00 98.50 178 LEU A O 1
ATOM 1370 N N . ASP A 1 179 ? -28.415 -0.642 41.156 1.00 98.50 179 ASP A N 1
ATOM 1371 C CA . ASP A 1 179 ? -28.790 0.669 41.698 1.00 98.50 179 ASP A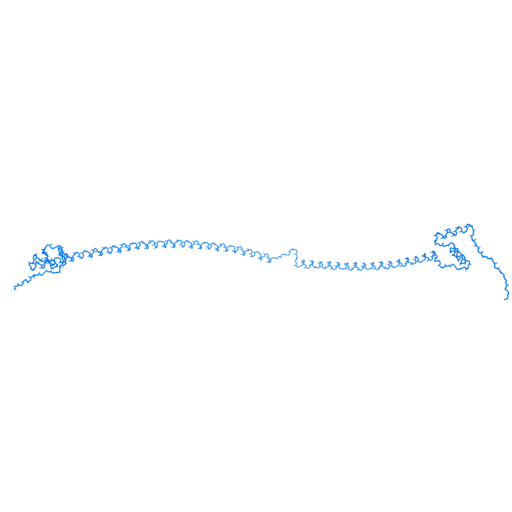 CA 1
ATOM 1372 C C . ASP A 1 179 ? -30.296 0.753 42.011 1.00 98.50 179 ASP A C 1
ATOM 1374 O O . ASP A 1 179 ? -30.699 1.146 43.115 1.00 98.50 179 ASP A O 1
ATOM 1378 N N . ARG A 1 180 ? -31.152 0.256 41.105 1.00 98.31 180 ARG A N 1
ATOM 1379 C CA . ARG A 1 180 ? -32.606 0.158 41.342 1.00 98.31 180 ARG A CA 1
ATOM 1380 C C . ARG A 1 180 ? -32.937 -0.724 42.547 1.00 98.31 180 ARG A C 1
ATOM 1382 O O . ARG A 1 180 ? -33.780 -0.354 43.377 1.00 98.31 180 ARG A O 1
ATOM 1389 N N . LYS A 1 181 ? -32.282 -1.883 42.674 1.00 98.19 181 LYS A N 1
ATOM 1390 C CA . LYS A 1 181 ? -32.452 -2.790 43.824 1.00 98.19 181 LYS A CA 1
ATOM 1391 C C . LYS A 1 181 ? -32.002 -2.123 45.124 1.00 98.19 181 LYS A C 1
ATOM 1393 O O . LYS A 1 181 ? -32.731 -2.188 46.114 1.00 98.19 181 LYS A O 1
ATOM 1398 N N . LEU A 1 182 ? -30.855 -1.444 45.128 1.00 98.50 182 LEU A N 1
ATOM 1399 C CA . LEU A 1 182 ? -30.332 -0.732 46.297 1.00 98.50 182 LEU A CA 1
ATOM 1400 C C . LEU A 1 182 ? -31.246 0.420 46.719 1.00 98.50 182 LEU A C 1
ATOM 1402 O O . LEU A 1 182 ? -31.550 0.543 47.905 1.00 98.50 182 LEU A O 1
ATOM 1406 N N . THR A 1 183 ? -31.767 1.198 45.770 1.00 98.38 183 THR A N 1
ATOM 1407 C CA . THR A 1 183 ? -32.752 2.256 46.040 1.00 98.38 183 THR A CA 1
ATOM 1408 C C . THR A 1 183 ? -34.039 1.684 46.645 1.00 98.38 183 THR A C 1
ATOM 1410 O O . THR A 1 183 ? -34.586 2.226 47.615 1.00 98.38 183 THR A O 1
ATOM 1413 N N . THR A 1 184 ? -34.501 0.540 46.135 1.00 98.31 184 THR A N 1
ATOM 1414 C CA . THR A 1 184 ? -35.674 -0.170 46.667 1.00 98.31 184 THR A CA 1
ATOM 1415 C C . THR A 1 184 ? -35.428 -0.650 48.097 1.00 98.31 184 THR A C 1
ATOM 1417 O O . THR A 1 184 ? -36.254 -0.416 48.982 1.00 98.31 184 THR A O 1
ATOM 1420 N N . LEU A 1 185 ? -34.272 -1.267 48.356 1.00 98.44 185 LEU A N 1
ATOM 1421 C CA . LEU A 1 185 ? -33.882 -1.722 49.690 1.00 98.44 185 LEU A CA 1
ATOM 1422 C C . LEU A 1 185 ? -33.732 -0.555 50.666 1.00 98.44 185 LEU A C 1
ATOM 1424 O O . LEU A 1 185 ? -34.251 -0.631 51.776 1.00 98.44 185 LEU A O 1
ATOM 1428 N N . ALA A 1 186 ? -33.090 0.541 50.261 1.00 98.12 186 ALA A N 1
ATOM 1429 C CA . ALA A 1 186 ? -32.962 1.743 51.079 1.00 98.12 186 ALA A CA 1
ATOM 1430 C C . ALA A 1 186 ? -34.341 2.291 51.475 1.00 98.12 186 ALA A C 1
ATOM 1432 O O . ALA A 1 186 ? -34.593 2.560 52.652 1.00 98.12 186 ALA A O 1
ATOM 1433 N N . THR A 1 187 ? -35.269 2.369 50.517 1.00 98.00 187 THR A N 1
ATOM 1434 C CA . THR A 1 187 ? -36.655 2.792 50.764 1.00 98.00 187 THR A CA 1
ATOM 1435 C C . THR A 1 187 ? -37.367 1.844 51.731 1.00 98.00 187 THR A C 1
ATOM 1437 O O . THR A 1 187 ? -37.994 2.299 52.690 1.00 98.00 187 THR A O 1
ATOM 1440 N N . ALA A 1 188 ? -37.233 0.528 51.541 1.00 98.19 188 ALA A N 1
ATOM 1441 C CA . ALA A 1 188 ? -37.827 -0.470 52.426 1.00 98.19 188 ALA A CA 1
ATOM 1442 C C . ALA A 1 188 ? -37.252 -0.395 53.852 1.00 98.19 188 ALA A C 1
ATOM 1444 O O . ALA A 1 188 ? -38.004 -0.437 54.825 1.00 98.19 188 ALA A O 1
ATOM 1445 N N . VAL A 1 189 ? -35.936 -0.217 53.994 1.00 98.06 189 VAL A N 1
ATOM 1446 C CA . VAL A 1 189 ? -35.260 -0.071 55.292 1.00 98.06 189 VAL A CA 1
ATOM 1447 C C . VAL A 1 189 ? -35.709 1.206 56.003 1.00 98.06 189 VAL A C 1
ATOM 1449 O O . VAL A 1 189 ? -35.995 1.172 57.202 1.00 98.06 189 VAL A O 1
ATOM 1452 N N . LEU A 1 190 ? -35.840 2.325 55.285 1.00 97.81 190 LEU A N 1
ATOM 1453 C CA . LEU A 1 190 ? -36.375 3.570 55.845 1.00 97.81 190 LEU A CA 1
ATOM 1454 C C . LEU A 1 190 ? -37.838 3.411 56.286 1.00 97.81 190 LEU A C 1
ATOM 1456 O O . LEU A 1 190 ? -38.201 3.866 57.375 1.00 97.81 190 LEU A O 1
ATOM 1460 N N . ALA A 1 191 ? -38.664 2.725 55.492 1.00 97.00 191 ALA A N 1
ATOM 1461 C CA . ALA A 1 191 ? -40.051 2.423 55.841 1.00 97.00 191 ALA A CA 1
ATOM 1462 C C . ALA A 1 191 ? -40.151 1.510 57.077 1.00 97.00 191 ALA A C 1
ATOM 1464 O O . ALA A 1 191 ? -40.955 1.772 57.977 1.00 97.00 191 ALA A O 1
ATOM 1465 N N . MET A 1 192 ? -39.293 0.490 57.171 1.00 97.31 192 MET A N 1
ATOM 1466 C CA . MET A 1 192 ? -39.203 -0.395 58.334 1.00 97.31 192 MET A CA 1
ATOM 1467 C C . MET A 1 192 ? -38.780 0.384 59.581 1.00 97.31 192 MET A C 1
ATOM 1469 O O . MET A 1 192 ? -39.440 0.294 60.615 1.00 97.31 192 MET A O 1
ATOM 1473 N N . ARG A 1 193 ? -37.742 1.226 59.482 1.00 97.25 193 ARG A N 1
ATOM 1474 C CA . ARG A 1 193 ? -37.297 2.089 60.585 1.00 97.25 193 ARG A CA 1
ATOM 1475 C C . ARG A 1 193 ? -38.421 3.005 61.065 1.00 97.25 193 ARG A C 1
ATOM 1477 O O . ARG A 1 193 ? -38.673 3.065 62.264 1.00 97.25 193 ARG A O 1
ATOM 1484 N N . LYS A 1 194 ? -39.130 3.674 60.148 1.00 97.19 194 LYS A N 1
ATOM 1485 C CA . LYS A 1 194 ? -40.276 4.538 60.481 1.00 97.19 194 LYS A CA 1
ATOM 1486 C C . LYS A 1 194 ? -41.384 3.757 61.189 1.00 97.19 194 LYS A C 1
ATOM 1488 O O . LYS A 1 194 ? -41.927 4.237 62.183 1.00 97.19 194 LYS A O 1
ATOM 1493 N N . SER A 1 195 ? -41.676 2.547 60.717 1.00 95.69 195 SER A N 1
ATOM 1494 C CA . SER A 1 195 ? -42.669 1.659 61.327 1.00 95.69 195 SER A CA 1
ATOM 1495 C C . SER A 1 195 ? -42.264 1.272 62.751 1.00 95.69 195 SER A C 1
ATOM 1497 O O . SER A 1 195 ? -43.049 1.471 63.677 1.00 95.69 195 SER A O 1
ATOM 1499 N N . VAL A 1 196 ? -41.016 0.841 62.964 1.00 97.31 196 VAL A N 1
ATOM 1500 C CA . VAL A 1 196 ? -40.480 0.517 64.298 1.00 97.31 196 VAL A CA 1
ATOM 1501 C C . VAL A 1 196 ? -40.544 1.726 65.232 1.00 97.31 196 VAL A C 1
ATOM 1503 O O . VAL A 1 196 ? -41.036 1.601 66.350 1.00 97.31 196 VAL A O 1
ATOM 1506 N N . THR A 1 197 ? -40.119 2.910 64.781 1.00 96.44 197 THR A N 1
ATOM 1507 C CA . THR A 1 197 ? -40.201 4.136 65.590 1.00 96.44 197 THR A CA 1
ATOM 1508 C C . THR A 1 197 ? -41.647 4.491 65.940 1.00 96.44 197 THR A C 1
ATOM 1510 O O . THR A 1 197 ? -41.916 4.881 67.073 1.00 96.44 197 THR A O 1
ATOM 1513 N N . SER A 1 198 ? -42.593 4.313 65.013 1.00 95.88 198 SER A N 1
ATOM 1514 C CA . SER A 1 198 ? -44.014 4.570 65.278 1.00 95.88 198 SER A CA 1
ATOM 1515 C C . SER A 1 198 ? -44.604 3.608 66.315 1.00 95.88 198 SER A C 1
ATOM 1517 O O . SER A 1 198 ? -45.308 4.046 67.224 1.00 95.88 198 SER A O 1
ATOM 1519 N N . VAL A 1 199 ? -44.257 2.318 66.238 1.00 96.44 199 VAL A N 1
ATOM 1520 C CA . VAL A 1 199 ? -44.674 1.300 67.212 1.00 96.44 199 VAL A CA 1
ATOM 1521 C C . VAL A 1 199 ? -44.053 1.587 68.579 1.00 96.44 199 VAL A C 1
ATOM 1523 O O . VAL A 1 199 ? -44.756 1.563 69.587 1.00 96.44 199 VAL A O 1
ATOM 1526 N N . ALA A 1 200 ? -42.763 1.928 68.622 1.00 94.81 200 ALA A N 1
ATOM 1527 C CA . ALA A 1 200 ? -42.077 2.296 69.857 1.00 94.81 200 ALA A CA 1
ATOM 1528 C C . ALA A 1 200 ? -42.706 3.537 70.513 1.00 94.81 200 ALA A C 1
ATOM 1530 O O . ALA A 1 200 ? -42.971 3.527 71.713 1.00 94.81 200 ALA A O 1
ATOM 1531 N N . ALA A 1 201 ? -43.021 4.578 69.734 1.00 93.00 201 ALA A N 1
ATOM 1532 C CA . ALA A 1 201 ? -43.693 5.776 70.234 1.00 93.00 201 ALA A CA 1
ATOM 1533 C C . ALA A 1 201 ? -45.106 5.472 70.765 1.00 93.00 201 ALA A C 1
ATOM 1535 O O . ALA A 1 201 ? -45.493 5.974 71.822 1.00 93.00 201 ALA A O 1
ATOM 1536 N N . ALA A 1 202 ? -45.864 4.618 70.068 1.00 92.12 202 ALA A N 1
ATOM 1537 C CA . ALA A 1 202 ? -47.181 4.177 70.518 1.00 92.12 202 ALA A CA 1
ATOM 1538 C C . ALA A 1 202 ? -47.103 3.396 71.841 1.00 92.12 202 ALA A C 1
ATOM 1540 O O . ALA A 1 202 ? -47.907 3.646 72.742 1.00 92.12 202 ALA A O 1
ATOM 1541 N N . ASN A 1 203 ? -46.118 2.506 71.991 1.00 93.38 203 ASN A N 1
ATOM 1542 C CA . ASN A 1 203 ? -45.881 1.772 73.236 1.00 93.38 203 ASN A CA 1
ATOM 1543 C C . ASN A 1 203 ? -45.474 2.709 74.380 1.00 93.38 203 ASN A C 1
ATOM 1545 O O . ASN A 1 203 ? -46.094 2.664 75.437 1.00 93.38 203 ASN A O 1
ATOM 1549 N N . ALA A 1 204 ? -44.537 3.634 74.153 1.00 92.12 204 ALA A N 1
ATOM 1550 C CA . ALA A 1 204 ? -44.134 4.616 75.162 1.00 92.12 204 ALA A CA 1
ATOM 1551 C C . ALA A 1 204 ? -45.306 5.513 75.613 1.00 92.12 204 ALA A C 1
ATOM 1553 O O . ALA A 1 204 ? -45.428 5.857 76.790 1.00 92.12 204 ALA A O 1
ATOM 1554 N N . ARG A 1 205 ? -46.214 5.888 74.697 1.00 91.50 205 ARG A N 1
ATOM 1555 C CA . ARG A 1 205 ? -47.446 6.628 75.031 1.00 91.50 205 ARG A CA 1
ATOM 1556 C C . ARG A 1 205 ? -48.374 5.807 75.932 1.00 91.50 205 ARG A C 1
ATOM 1558 O O . ARG A 1 205 ? -48.891 6.345 76.913 1.00 91.50 205 ARG A O 1
ATOM 1565 N N . ARG A 1 206 ? -48.554 4.516 75.634 1.00 92.06 206 ARG A N 1
ATOM 1566 C CA . ARG A 1 206 ? -49.345 3.590 76.464 1.00 92.06 206 ARG A CA 1
ATOM 1567 C C . ARG A 1 206 ? -48.729 3.411 77.847 1.00 92.06 206 ARG A C 1
ATOM 1569 O O . ARG A 1 206 ? -49.426 3.605 78.832 1.00 92.06 206 ARG A O 1
ATOM 1576 N N . GLU A 1 207 ? -47.427 3.148 77.930 1.00 92.94 207 GLU A N 1
ATOM 1577 C CA . GLU A 1 207 ? -46.719 2.967 79.204 1.00 92.94 207 GLU A CA 1
ATOM 1578 C C . GLU A 1 207 ? -46.811 4.199 80.110 1.00 92.94 207 GLU A C 1
ATOM 1580 O O . GLU A 1 207 ? -47.058 4.054 81.307 1.00 92.94 207 GLU A O 1
ATOM 1585 N N . ARG A 1 208 ? -46.674 5.411 79.549 1.00 91.75 208 ARG A N 1
ATOM 1586 C CA . ARG A 1 208 ? -46.878 6.666 80.295 1.00 91.75 208 ARG A CA 1
ATOM 1587 C C . ARG A 1 208 ? -48.310 6.806 80.802 1.00 91.75 208 ARG A C 1
ATOM 1589 O O . ARG A 1 208 ? -48.508 7.117 81.970 1.00 91.75 208 ARG A O 1
ATOM 1596 N N . THR A 1 209 ? -49.299 6.516 79.956 1.00 93.12 209 THR A N 1
ATOM 1597 C CA . THR A 1 209 ? -50.718 6.540 80.356 1.00 93.12 209 THR A CA 1
ATOM 1598 C C . THR A 1 209 ? -50.986 5.549 81.488 1.00 93.12 209 THR A C 1
ATOM 1600 O O . THR A 1 209 ? -51.619 5.890 82.484 1.00 93.12 209 THR A O 1
ATOM 1603 N N . ASP A 1 210 ? -50.466 4.328 81.371 1.00 92.12 210 ASP A N 1
ATOM 1604 C CA . ASP A 1 210 ? -50.620 3.302 82.397 1.00 92.12 210 ASP A CA 1
ATOM 1605 C C . ASP A 1 210 ? -49.905 3.682 83.696 1.00 92.12 210 ASP A C 1
ATOM 1607 O O . ASP A 1 210 ? -50.409 3.385 84.777 1.00 92.12 210 ASP A O 1
ATOM 1611 N N . ARG A 1 211 ? -48.744 4.346 83.618 1.00 91.12 211 ARG A N 1
ATOM 1612 C CA . ARG A 1 211 ? -48.043 4.873 84.796 1.00 91.12 211 ARG A CA 1
ATOM 1613 C C . ARG A 1 211 ? -48.902 5.902 85.528 1.00 91.12 211 ARG A C 1
ATOM 1615 O O . ARG A 1 211 ? -49.156 5.690 86.710 1.00 91.12 211 ARG A O 1
ATOM 1622 N N . LEU A 1 212 ? -49.424 6.905 84.819 1.00 90.56 212 LEU A N 1
ATOM 1623 C CA . LEU A 1 212 ? -50.322 7.924 85.378 1.00 90.56 212 LEU A CA 1
ATOM 1624 C C . LEU A 1 212 ? -51.550 7.291 86.044 1.00 90.56 212 LEU A C 1
ATOM 1626 O O . LEU A 1 212 ? -51.907 7.632 87.167 1.00 90.56 212 LEU A O 1
ATOM 1630 N N . LYS A 1 213 ? -52.169 6.295 85.396 1.00 90.56 213 LYS A N 1
ATOM 1631 C CA . LYS A 1 213 ? -53.309 5.561 85.969 1.00 90.56 213 LYS A CA 1
ATOM 1632 C C . LYS A 1 213 ? -52.948 4.783 87.230 1.00 90.56 213 LYS A C 1
ATOM 1634 O O . LYS A 1 213 ? -53.735 4.759 88.174 1.00 90.56 213 LYS A O 1
ATOM 1639 N N . ARG A 1 214 ? -51.793 4.109 87.245 1.00 89.56 214 ARG A N 1
ATOM 1640 C CA . ARG A 1 214 ? -51.320 3.354 88.418 1.00 89.56 214 ARG A CA 1
ATOM 1641 C C . ARG A 1 214 ? -51.006 4.283 89.585 1.00 89.56 214 ARG A C 1
ATOM 1643 O O . ARG A 1 214 ? -51.331 3.939 90.716 1.00 89.56 214 ARG A O 1
ATOM 1650 N N . GLU A 1 215 ? -50.385 5.423 89.316 1.00 89.62 215 GLU A N 1
ATOM 1651 C CA . GLU A 1 215 ? -50.055 6.431 90.321 1.00 89.62 215 GLU A CA 1
ATOM 1652 C C . GLU A 1 215 ? -51.307 7.087 90.896 1.00 89.62 215 GLU A C 1
ATOM 1654 O O . GLU A 1 215 ? -51.495 7.061 92.108 1.00 89.62 215 GLU A O 1
ATOM 1659 N N . ALA A 1 216 ? -52.237 7.520 90.043 1.00 88.19 216 ALA A N 1
ATOM 1660 C CA . ALA A 1 216 ? -53.532 8.034 90.478 1.00 88.19 216 ALA A CA 1
ATOM 1661 C C . ALA A 1 216 ? -54.298 7.017 91.336 1.00 88.19 216 ALA A C 1
ATOM 1663 O O . ALA A 1 216 ? -54.817 7.363 92.393 1.00 88.19 216 ALA A O 1
ATOM 1664 N N . ASN A 1 217 ? -54.310 5.738 90.937 1.00 87.88 217 ASN A N 1
ATOM 1665 C CA . ASN A 1 217 ? -54.925 4.674 91.731 1.00 87.88 217 ASN A CA 1
ATOM 1666 C C . ASN A 1 217 ? -54.235 4.511 93.099 1.00 87.88 217 ASN A C 1
ATOM 1668 O O . ASN A 1 217 ? -54.917 4.448 94.120 1.00 87.88 217 ASN A O 1
ATOM 1672 N N . ARG A 1 218 ? -52.894 4.518 93.141 1.00 87.38 218 ARG A N 1
ATOM 1673 C CA . ARG A 1 218 ? -52.114 4.436 94.389 1.00 87.38 218 ARG A CA 1
ATOM 1674 C C . ARG A 1 218 ? -52.394 5.612 95.327 1.00 87.38 218 ARG A C 1
ATOM 1676 O O . ARG A 1 218 ? -52.496 5.401 96.530 1.00 87.38 218 ARG A O 1
ATOM 1683 N N . SER A 1 219 ? -52.551 6.810 94.775 1.00 86.12 219 SER A N 1
ATOM 1684 C CA . SER A 1 219 ? -52.840 8.040 95.518 1.00 86.12 219 SER A CA 1
ATOM 1685 C C . SER A 1 219 ? -54.339 8.252 95.786 1.00 86.12 219 SER A C 1
ATOM 1687 O O . SER A 1 219 ? -54.725 9.265 96.357 1.00 86.12 219 SER A O 1
ATOM 1689 N N . GLY A 1 220 ? -55.209 7.312 95.387 1.00 85.62 220 GLY A N 1
ATOM 1690 C CA . GLY A 1 220 ? -56.661 7.393 95.598 1.00 85.62 220 GLY A CA 1
ATOM 1691 C C . GLY A 1 220 ? -57.394 8.410 94.711 1.00 85.62 220 GLY A C 1
ATOM 1692 O O . GLY A 1 220 ? -58.577 8.674 94.926 1.00 85.62 220 GLY A O 1
ATOM 1693 N N . VAL A 1 221 ? -56.727 8.957 93.696 1.00 86.75 221 VAL A N 1
ATOM 1694 C CA . VAL A 1 221 ? -57.246 9.989 92.794 1.00 86.75 221 VAL A CA 1
ATOM 1695 C C . VAL A 1 221 ? -58.027 9.338 91.649 1.00 86.75 221 VAL A C 1
ATOM 1697 O O . VAL A 1 221 ? -57.484 8.585 90.842 1.00 86.75 221 VAL A O 1
ATOM 1700 N N . ARG A 1 222 ? -59.332 9.623 91.562 1.00 83.56 222 ARG A N 1
ATOM 1701 C CA . ARG A 1 222 ? -60.198 9.171 90.449 1.00 83.56 222 ARG A CA 1
ATOM 1702 C C . ARG A 1 222 ? -60.449 10.266 89.416 1.00 83.56 222 ARG A C 1
ATOM 1704 O O . ARG A 1 222 ? -60.584 9.968 88.229 1.00 83.56 222 ARG A O 1
ATOM 1711 N N . VAL A 1 223 ? -60.506 11.503 89.893 1.00 86.56 223 VAL A N 1
ATOM 1712 C CA . VAL A 1 223 ? -60.798 12.719 89.142 1.00 86.56 223 VAL A CA 1
ATOM 1713 C C . VAL A 1 223 ? -59.770 13.767 89.566 1.00 86.56 223 VAL A C 1
ATOM 1715 O O . VAL A 1 223 ? -59.507 13.887 90.762 1.00 86.56 223 VAL A O 1
ATOM 1718 N N . ALA A 1 224 ? -59.161 14.453 88.601 1.00 88.12 224 ALA A N 1
ATOM 1719 C CA . ALA A 1 224 ? -58.168 15.502 88.821 1.00 88.12 224 ALA A CA 1
ATOM 1720 C C . ALA A 1 224 ? -58.369 16.642 87.816 1.00 88.12 224 ALA A C 1
ATOM 1722 O O . ALA A 1 224 ? -58.805 16.394 86.691 1.00 88.12 224 ALA A O 1
ATOM 1723 N N . ASP A 1 225 ? -58.015 17.865 88.199 1.00 90.69 225 ASP A N 1
ATOM 1724 C CA . ASP A 1 225 ? -58.072 19.023 87.310 1.00 90.69 225 ASP A CA 1
ATOM 1725 C C . ASP A 1 225 ? -56.775 19.151 86.510 1.00 90.69 225 ASP A C 1
ATOM 1727 O O . ASP A 1 225 ? -55.672 19.026 87.041 1.00 90.69 225 ASP A O 1
ATOM 1731 N N . CYS A 1 226 ? -56.889 19.405 85.208 1.00 90.38 226 CYS A N 1
ATOM 1732 C CA . CYS A 1 226 ? -55.723 19.685 84.379 1.00 90.38 226 CYS A CA 1
ATOM 1733 C C . CYS A 1 226 ? -55.127 21.049 84.750 1.00 90.38 226 CYS A C 1
ATOM 1735 O O . CYS A 1 226 ? -55.797 22.065 84.600 1.00 90.38 226 CYS A O 1
ATOM 1737 N N . GLU A 1 227 ? -53.849 21.097 85.125 1.00 88.94 227 GLU A N 1
ATOM 1738 C CA . GLU A 1 227 ? -53.155 22.344 85.484 1.00 88.94 227 GLU A CA 1
ATOM 1739 C C . GLU A 1 227 ? -53.200 23.407 84.367 1.00 88.94 227 GLU A C 1
ATOM 1741 O O . GLU A 1 227 ? -53.394 24.592 84.624 1.00 88.94 227 GLU A O 1
ATOM 1746 N N . ALA A 1 228 ? -53.088 22.987 83.104 1.00 88.88 228 ALA A N 1
ATOM 1747 C CA . ALA A 1 228 ? -52.990 23.908 81.972 1.00 88.88 228 ALA A CA 1
ATOM 1748 C C . ALA A 1 228 ? -54.309 24.618 81.615 1.00 88.88 228 ALA A C 1
ATOM 1750 O O . ALA A 1 228 ? -54.283 25.711 81.052 1.00 88.88 228 ALA A O 1
ATOM 1751 N N . CYS A 1 229 ? -55.465 23.995 81.863 1.00 92.25 229 CYS A N 1
ATOM 1752 C CA . CYS A 1 229 ? -56.764 24.539 81.437 1.00 92.25 229 CYS A CA 1
ATOM 1753 C C . CYS A 1 229 ? -57.875 24.460 82.492 1.00 92.25 229 CYS A C 1
ATOM 1755 O O . CYS A 1 229 ? -58.998 24.877 82.212 1.00 92.25 229 CYS A O 1
ATOM 1757 N N . GLY A 1 230 ? -57.594 23.906 83.672 1.00 86.94 230 GLY A N 1
ATOM 1758 C CA . GLY A 1 230 ? -58.536 23.765 84.783 1.00 86.94 230 GLY A CA 1
ATOM 1759 C C . GLY A 1 230 ? -59.715 22.826 84.518 1.00 86.94 230 GLY A C 1
ATOM 1760 O O . GLY A 1 230 ? -60.695 22.868 85.249 1.00 86.94 230 GLY A O 1
ATOM 1761 N N . SER A 1 231 ? -59.676 22.023 83.450 1.00 88.38 231 SER A N 1
ATOM 1762 C CA . SER A 1 231 ? -60.761 21.085 83.137 1.00 88.38 231 SER A CA 1
ATOM 1763 C C . SER A 1 231 ? -60.669 19.830 84.000 1.00 88.38 231 SER A C 1
ATOM 1765 O O . SER A 1 231 ? -59.582 19.270 84.144 1.00 88.38 231 SER A O 1
ATOM 1767 N N . GLU A 1 232 ? -61.815 19.356 84.487 1.00 88.69 232 GLU A N 1
ATOM 1768 C CA . GLU A 1 232 ? -61.927 18.109 85.244 1.00 88.69 232 GLU A CA 1
ATOM 1769 C C . GLU A 1 232 ? -61.668 16.892 84.332 1.00 88.69 232 GLU A C 1
ATOM 1771 O O . GLU A 1 232 ? -62.277 16.743 83.266 1.00 88.69 232 GLU A O 1
ATOM 1776 N N . VAL A 1 233 ? -60.762 16.000 84.740 1.00 90.00 233 VAL A N 1
ATOM 1777 C CA . VAL A 1 233 ? -60.349 14.819 83.972 1.00 90.00 233 VAL A CA 1
ATOM 1778 C C . VAL A 1 233 ? -60.462 13.549 84.816 1.00 90.00 233 VAL A C 1
ATOM 1780 O O . VAL A 1 233 ? -59.877 13.410 85.889 1.00 90.00 233 VAL A O 1
ATOM 1783 N N . SER A 1 234 ? -61.174 12.551 84.285 1.00 90.31 234 SER A N 1
ATOM 1784 C CA . SER A 1 234 ? -61.241 11.204 84.864 1.00 90.31 234 SER A CA 1
ATOM 1785 C C . SER A 1 234 ? -59.991 10.392 84.510 1.00 90.31 234 SER A C 1
ATOM 1787 O O . SER A 1 234 ? -59.922 9.775 83.443 1.00 90.31 234 SER A O 1
ATOM 1789 N N . VAL A 1 235 ? -59.009 10.349 85.416 1.00 86.44 235 VAL A N 1
ATOM 1790 C CA . VAL A 1 235 ? -57.681 9.759 85.155 1.00 86.44 235 VAL A CA 1
ATOM 1791 C C . VAL A 1 235 ? -57.767 8.280 84.739 1.00 86.44 235 VAL A C 1
ATOM 1793 O O . VAL A 1 235 ? -57.084 7.840 83.812 1.00 86.44 235 VAL A O 1
ATOM 1796 N N . GLY A 1 236 ? -58.679 7.503 85.338 1.00 83.75 236 GLY A N 1
ATOM 1797 C CA . GLY A 1 236 ? -58.879 6.083 85.006 1.00 83.75 236 GLY A CA 1
ATOM 1798 C C . GLY A 1 236 ? -59.335 5.815 83.561 1.00 83.75 236 GLY A C 1
ATOM 1799 O O . GLY A 1 236 ? -59.074 4.735 83.020 1.00 83.75 236 GLY A O 1
ATOM 1800 N N . LEU A 1 237 ? -59.952 6.803 82.906 1.00 89.31 237 LEU A N 1
ATOM 1801 C CA . LEU A 1 237 ? -60.492 6.697 81.546 1.00 89.31 237 LEU A CA 1
ATOM 1802 C C . LEU A 1 237 ? -59.551 7.248 80.466 1.00 89.31 237 LEU A C 1
ATOM 1804 O O . LEU A 1 237 ? -59.879 7.174 79.285 1.00 89.31 237 LEU A O 1
ATOM 1808 N N . LEU A 1 238 ? -58.367 7.745 80.836 1.00 90.25 238 LEU A N 1
ATOM 1809 C CA . LEU A 1 238 ? -57.408 8.277 79.869 1.00 90.25 238 LEU A CA 1
ATOM 1810 C C . LEU A 1 238 ? -56.978 7.221 78.841 1.00 90.25 238 LEU A C 1
ATOM 1812 O O . LEU A 1 238 ? -56.579 6.110 79.185 1.00 90.25 238 LEU A O 1
ATOM 1816 N N . THR A 1 239 ? -57.023 7.568 77.561 1.00 88.06 239 THR A N 1
ATOM 1817 C CA . THR A 1 239 ? -56.501 6.731 76.465 1.00 88.06 239 THR A CA 1
ATOM 1818 C C . THR A 1 239 ? -55.108 7.171 76.007 1.00 88.06 239 THR A C 1
ATOM 1820 O O . THR A 1 239 ? -54.475 6.485 75.206 1.00 88.06 239 THR A O 1
ATOM 1823 N N . ALA A 1 240 ? -54.645 8.318 76.503 1.00 90.19 240 ALA A N 1
ATOM 1824 C CA . ALA A 1 240 ? -53.374 8.956 76.199 1.00 90.19 240 ALA A CA 1
ATOM 1825 C C . ALA A 1 240 ? -52.896 9.768 77.418 1.00 90.19 240 ALA A C 1
ATOM 1827 O O . ALA A 1 240 ? -53.731 10.148 78.242 1.00 90.19 240 ALA A O 1
ATOM 1828 N N . PRO A 1 241 ? -51.593 10.085 77.529 1.00 91.94 241 PRO A N 1
ATOM 1829 C CA . PRO A 1 241 ? -51.041 10.868 78.628 1.00 91.94 241 PRO A CA 1
ATOM 1830 C C . PRO A 1 241 ? -51.217 12.371 78.359 1.00 91.94 241 PRO A C 1
ATOM 1832 O O . PRO A 1 241 ? -50.292 13.148 78.544 1.00 91.94 241 PRO A O 1
ATOM 1835 N N . GLU A 1 242 ? -52.371 12.773 77.834 1.00 92.31 242 GLU A N 1
ATOM 1836 C CA . GLU A 1 242 ? -52.662 14.142 77.410 1.00 92.31 242 GLU A CA 1
ATOM 1837 C C . GLU A 1 242 ? -54.072 14.533 77.858 1.00 92.31 242 GLU A C 1
ATOM 1839 O O . GLU A 1 242 ? -54.977 13.693 77.905 1.00 92.31 242 GLU A O 1
ATOM 1844 N N . CYS A 1 243 ? -54.274 15.815 78.151 1.00 92.38 243 CYS A N 1
ATOM 1845 C CA . CYS A 1 243 ? -55.573 16.353 78.513 1.00 92.38 243 CYS A CA 1
ATOM 1846 C C . CYS A 1 243 ? -56.538 16.277 77.319 1.00 92.38 243 CYS A C 1
ATOM 1848 O O . CYS A 1 243 ? -56.237 16.840 76.264 1.00 92.38 243 CYS A O 1
ATOM 1850 N N . PRO A 1 244 ? -57.726 15.662 77.464 1.00 89.75 244 PRO A N 1
ATOM 1851 C CA . PRO A 1 244 ? -58.691 15.552 76.371 1.00 89.75 244 PRO A CA 1
ATOM 1852 C C . PRO A 1 244 ? -59.294 16.900 75.941 1.00 89.75 244 PRO A C 1
ATOM 1854 O O . PRO A 1 244 ? -59.838 16.989 74.844 1.00 89.75 244 PRO A O 1
ATOM 1857 N N . ALA A 1 245 ? -59.204 17.940 76.781 1.00 87.75 245 ALA A N 1
ATOM 1858 C CA . ALA A 1 245 ? -59.752 19.265 76.492 1.00 87.75 245 ALA A CA 1
ATOM 1859 C C . ALA A 1 245 ? -58.762 20.186 75.755 1.00 87.75 245 ALA A C 1
ATOM 1861 O O . ALA A 1 245 ? -59.149 20.856 74.801 1.00 87.75 245 ALA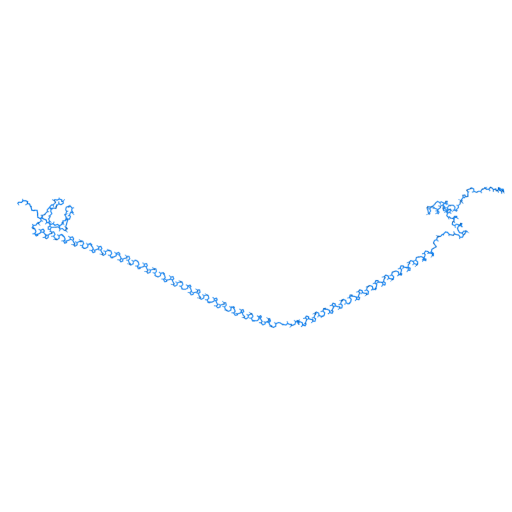 A O 1
ATOM 1862 N N . CYS A 1 246 ? -57.494 20.233 76.183 1.00 93.44 246 CYS A N 1
ATOM 1863 C CA . CYS A 1 246 ? -56.499 21.176 75.646 1.00 93.44 246 CYS A CA 1
ATOM 1864 C C . CYS A 1 246 ? -55.272 20.518 74.993 1.00 93.44 246 CYS A C 1
ATOM 1866 O O . CYS A 1 246 ? -54.462 21.216 74.390 1.00 93.44 246 CYS A O 1
ATOM 1868 N N . GLY A 1 247 ? -55.112 19.197 75.109 1.00 89.31 247 GLY A N 1
ATOM 1869 C CA . GLY A 1 247 ? -53.982 18.456 74.539 1.00 89.31 247 GLY A CA 1
ATOM 1870 C C . GLY A 1 247 ? -52.660 18.573 75.308 1.00 89.31 247 GLY A C 1
ATOM 1871 O O . GLY A 1 247 ? -51.650 18.048 74.843 1.00 89.31 247 GLY A O 1
ATOM 1872 N N . ALA A 1 248 ? -52.633 19.234 76.472 1.00 91.00 248 ALA A N 1
ATOM 1873 C CA . ALA A 1 248 ? -51.431 19.320 77.305 1.00 91.00 248 ALA A CA 1
ATOM 1874 C C . ALA A 1 248 ? -50.996 17.926 77.790 1.00 91.00 248 ALA A C 1
ATOM 1876 O O . ALA A 1 248 ? -51.835 17.142 78.226 1.00 91.00 248 ALA A O 1
ATOM 1877 N N . THR A 1 249 ? -49.701 17.607 77.709 1.00 91.06 249 THR A N 1
ATOM 1878 C CA . THR A 1 249 ? -49.164 16.314 78.171 1.00 91.06 249 THR A CA 1
ATOM 1879 C C . THR A 1 249 ? -49.070 16.295 79.694 1.00 91.06 249 THR A C 1
ATOM 1881 O O . THR A 1 249 ? -48.596 17.255 80.290 1.00 91.06 249 THR A O 1
ATOM 1884 N N . PHE A 1 250 ? -49.500 15.198 80.308 1.00 90.19 250 PHE A N 1
ATOM 1885 C CA . PHE A 1 250 ? -49.367 14.960 81.739 1.00 90.19 250 PHE A CA 1
ATOM 1886 C C . PHE A 1 250 ? -48.035 14.273 82.036 1.00 90.19 250 PHE A C 1
ATOM 1888 O O . PHE A 1 250 ? -47.699 13.266 81.401 1.00 90.19 250 PHE A O 1
ATOM 1895 N N . GLU A 1 251 ? -47.296 14.803 83.005 1.00 86.88 251 GLU A N 1
ATOM 1896 C CA . GLU A 1 251 ? -46.040 14.203 83.461 1.00 86.88 251 GLU A CA 1
ATOM 1897 C C . GLU A 1 251 ? -46.295 13.235 84.616 1.00 86.88 251 GLU A C 1
ATOM 1899 O O . GLU A 1 251 ? -45.974 12.051 84.463 1.00 86.88 251 GLU A O 1
ATOM 1904 N N . ASP A 1 252 ? -46.987 13.705 85.661 1.00 86.19 252 ASP A N 1
ATOM 1905 C CA . ASP A 1 252 ? -47.319 12.961 86.882 1.00 86.19 252 ASP A CA 1
ATOM 1906 C C . ASP A 1 252 ? -48.712 13.358 87.438 1.00 86.19 252 ASP A C 1
ATOM 1908 O O . ASP A 1 252 ? -49.418 14.190 86.857 1.00 86.19 252 ASP A O 1
ATOM 1912 N N . VAL A 1 253 ? -49.146 12.714 88.531 1.00 86.75 253 VAL A N 1
ATOM 1913 C CA . VAL A 1 253 ? -50.413 13.005 89.231 1.00 86.75 253 VAL A CA 1
ATOM 1914 C C . VAL A 1 253 ? -50.131 13.361 90.684 1.00 86.75 253 VAL A C 1
ATOM 1916 O O . VAL A 1 253 ? -49.705 12.512 91.466 1.00 86.75 253 VAL A O 1
ATOM 1919 N N . GLU A 1 254 ? -50.447 14.595 91.060 1.00 82.81 254 GLU A N 1
ATOM 1920 C CA . GLU A 1 254 ? -50.255 15.106 92.415 1.00 82.81 254 GLU A CA 1
ATOM 1921 C C . GLU A 1 254 ? -51.584 15.176 93.169 1.00 82.81 254 GLU A C 1
ATOM 1923 O O . GLU A 1 254 ? -52.645 15.456 92.603 1.00 82.81 254 GLU A O 1
ATOM 1928 N N . VAL A 1 255 ? -51.536 14.907 94.472 1.00 80.12 255 VAL A N 1
ATOM 1929 C CA . VAL A 1 255 ? -52.675 15.163 95.352 1.00 80.12 255 VAL A CA 1
ATOM 1930 C C . VAL A 1 255 ? -52.569 16.616 95.777 1.00 80.12 255 VAL A C 1
ATOM 1932 O O . VAL A 1 255 ? -51.537 17.026 96.299 1.00 80.12 255 VAL A O 1
ATOM 1935 N N . ASN A 1 256 ? -53.622 17.398 95.557 1.00 68.44 256 ASN A N 1
ATOM 1936 C CA . ASN A 1 256 ? -53.660 18.759 96.064 1.00 68.44 256 ASN A CA 1
ATOM 1937 C C . ASN A 1 256 ? -53.707 18.678 97.596 1.00 68.44 256 ASN A C 1
ATOM 1939 O O . ASN A 1 256 ? -54.749 18.353 98.173 1.00 68.44 256 ASN A O 1
ATOM 1943 N N . GLU A 1 257 ? -52.565 18.905 98.246 1.00 58.78 257 GLU A N 1
ATOM 1944 C CA . GLU A 1 257 ? -52.458 19.088 99.692 1.00 58.78 257 GLU A CA 1
ATOM 1945 C C . GLU A 1 257 ? -53.113 20.431 100.043 1.00 58.78 257 GLU A C 1
ATOM 1947 O O . GLU A 1 257 ? -52.467 21.440 100.326 1.00 58.78 257 GLU A O 1
ATOM 1952 N N . GLY A 1 258 ? -54.442 20.464 99.936 1.00 45.00 258 GLY A N 1
ATOM 1953 C CA . GLY A 1 258 ? -55.252 21.591 100.354 1.00 45.00 258 GLY A CA 1
ATOM 1954 C C . GLY A 1 258 ? -54.966 21.884 101.821 1.00 45.00 258 GLY A C 1
ATOM 1955 O O . GLY A 1 258 ? -55.023 20.985 102.657 1.00 45.00 258 GLY A O 1
ATOM 1956 N N . TRP A 1 259 ? -54.640 23.145 102.101 1.00 44.38 259 TRP A N 1
ATOM 1957 C CA . TRP A 1 259 ? -54.307 23.648 103.428 1.00 44.38 259 TRP A CA 1
ATOM 1958 C C . TRP A 1 259 ? -55.330 23.210 104.486 1.00 44.38 259 TRP A C 1
ATOM 1960 O O . TRP A 1 259 ? -56.469 23.682 104.486 1.00 44.38 259 TRP A O 1
ATOM 1970 N N . PHE A 1 260 ? -54.863 22.368 105.408 1.00 41.97 260 PHE A N 1
ATOM 1971 C CA . PHE A 1 260 ? -55.323 22.218 106.787 1.00 41.97 260 PHE A CA 1
ATOM 1972 C C . PHE A 1 260 ? -54.100 22.084 107.694 1.00 41.97 260 PHE A C 1
ATOM 1974 O O . PHE A 1 260 ? -53.145 21.384 107.289 1.00 41.97 260 PHE A O 1
#

Secondary structure (DSSP, 8-state):
---------S-----SHHHHHHHHHHHHTTS-HHHHHHHHHHHHHHHHTT-------HHHHHHHHHHHHHHHHHHHHHHHHHHHHHHHHHHHHHHHHHHHHHHHHHHHHHHHHHHS-TT---HHHHHHHHHHHHHHHHHHHHHHHHHHHHHHHHHHHHHHHHHHHHHHHHHHHHHHHHHHHHHHHHHHHHHHHHHHHHHHHHHHHHHHHHHHHHHHHHTT-SEEE-TTT--EEEGGG-SSSB-TTT-PBP----------

Solvent-accessible surface area (backbone atoms only — not comparable to full-atom values): 14913 Å² total; per-residue (Å²): 141,78,85,87,80,82,92,89,80,80,78,84,71,72,73,59,74,68,39,54,50,41,44,54,55,11,60,76,70,74,46,51,46,67,58,45,48,50,52,50,51,49,50,48,48,20,59,73,73,73,51,70,75,96,65,80,44,70,69,59,50,48,54,50,48,54,49,51,49,52,50,51,52,49,52,50,50,50,53,49,52,51,50,54,49,54,50,51,52,48,52,50,52,49,53,51,51,52,48,52,51,50,53,48,51,53,48,50,51,53,54,47,44,70,74,48,42,96,83,61,76,58,64,71,58,52,50,50,50,52,53,52,49,53,51,47,55,52,50,53,54,52,51,50,54,50,51,53,50,52,51,55,49,49,55,53,49,52,55,48,49,55,50,50,53,51,52,52,50,51,55,50,53,52,49,55,51,48,51,54,50,50,54,49,50,53,51,50,53,53,53,49,50,50,50,52,52,52,52,52,52,52,48,53,42,47,53,50,27,53,48,44,37,51,48,21,55,74,73,70,46,57,65,49,64,39,87,91,76,65,47,82,37,54,51,80,74,55,91,45,43,43,42,92,88,80,61,52,71,57,90,76,73,81,80,82,81,70,91,125

Sequence (260 aa):
MVDGTSDAVENTTLEGPAAAWLAERADELDVSADELLERVVAAYRAAEEGGVPDVVTEAEFEERLDKVEAEVQAELADATGDFESELADLDSDLSEKLQDVRDRVIQVKRETDAKAPADHDHPELADQATDALAAVDELEAEVVEVADTVSRLSERVDAGFENFEEVLRYLRDETDDLDRKLTTLATAVLAMRKSVTSVAAANARRERTDRLKREANRSGVRVADCEACGSEVSVGLLTAPECPACGATFEDVEVNEGWF